Protein AF-A0A7S2VBL3-F1 (afdb_monomer_lite)

Sequence (197 aa):
KCQLSEVCRQKAITAYTHCLQRSALLALLTWLEEQHKTDETNPNNDTTATLPLPSDEEVEQIRSDSTTKNVDTPEWPDIPWGDENSQEATWKFQLFLLVTEFDFLRQPDEHSTCTNDPAPWIQLLQDRLLPLNQAYVAAVTKSKHRDDVRGEAIVPDFCQGHDLATSGKDKVIRYVQQEADACQERVEALFQTMIKK

Foldseek 3Di:
DDPPPPVNVVVVVVVVLLVLLLVLLVVVLVVLVVVVVVCVVPVPPPCLVFPPQPPPVLLVVVVCLVPPPDPVDPDDRPQLPPDPVRPVVNNSVSSSVCCVVPVVLVDPDVPPPSGRACVVSLVCCVVRNLVSLVVVLVVVLVVQQVVLVVCPVPPPPSVVPDDGSPNCPDPVSVVSVVVSVVSVVSSVVSCCPRVVD

Radius of gyration: 21.13 Å; chains: 1; bounding box: 50×67×45 Å

Organism: NCBI:txid265537

Structure (mmCIF, N/CA/C/O backbone):
data_AF-A0A7S2VBL3-F1
#
_entry.id   AF-A0A7S2VBL3-F1
#
loop_
_atom_site.group_PDB
_atom_site.id
_atom_site.type_symbol
_atom_site.label_atom_id
_atom_site.label_alt_id
_atom_site.label_comp_id
_atom_site.label_asym_id
_atom_site.label_entity_id
_atom_site.label_seq_id
_atom_site.pdbx_PDB_ins_code
_atom_site.Cartn_x
_atom_site.Cartn_y
_atom_site.Cartn_z
_atom_site.occupancy
_atom_site.B_iso_or_equiv
_atom_site.auth_seq_id
_atom_site.auth_comp_id
_atom_site.auth_asym_id
_atom_site.auth_atom_id
_atom_site.pdbx_PDB_model_num
ATOM 1 N N . LYS A 1 1 ? 25.596 -15.679 -18.758 1.00 46.12 1 LYS A N 1
ATOM 2 C CA . LYS A 1 1 ? 25.251 -14.392 -18.104 1.00 46.12 1 LYS A CA 1
ATOM 3 C C . LYS A 1 1 ? 23.817 -14.054 -18.486 1.00 46.12 1 LYS A C 1
ATOM 5 O O . LYS A 1 1 ? 23.574 -13.801 -19.656 1.00 46.12 1 LYS A O 1
ATOM 10 N N . CYS A 1 2 ? 22.871 -14.160 -17.554 1.00 45.56 2 CYS A N 1
ATOM 11 C CA . CYS A 1 2 ? 21.476 -13.805 -17.805 1.00 45.56 2 CYS A CA 1
ATOM 12 C C . CYS A 1 2 ? 21.383 -12.274 -17.801 1.00 45.56 2 CYS A C 1
ATOM 14 O O . CYS A 1 2 ? 21.453 -11.663 -16.739 1.00 45.56 2 CYS A O 1
ATOM 16 N N . GLN A 1 3 ? 21.335 -11.646 -18.976 1.00 55.72 3 GLN A N 1
ATOM 17 C CA . GLN A 1 3 ? 21.025 -10.223 -19.068 1.00 55.72 3 GLN A CA 1
ATOM 18 C C . GLN A 1 3 ? 19.537 -10.073 -18.750 1.00 55.72 3 GLN A C 1
ATOM 20 O O . GLN A 1 3 ? 18.687 -10.508 -19.527 1.00 55.72 3 GLN A O 1
ATOM 25 N N . LEU A 1 4 ? 19.215 -9.502 -17.587 1.00 58.50 4 LEU A N 1
ATOM 26 C CA . LEU A 1 4 ? 17.897 -8.909 -17.384 1.00 58.50 4 LEU A CA 1
ATOM 27 C C . LEU A 1 4 ? 17.683 -7.939 -18.546 1.00 58.50 4 LEU A C 1
ATOM 29 O O . LEU A 1 4 ? 18.502 -7.046 -18.755 1.00 58.50 4 LEU A O 1
ATOM 33 N N . SER A 1 5 ? 16.627 -8.151 -19.333 1.00 81.81 5 SER A N 1
ATOM 34 C CA . SER A 1 5 ? 16.279 -7.188 -20.376 1.00 81.81 5 SER A CA 1
ATOM 35 C C . SER A 1 5 ? 16.098 -5.811 -19.732 1.00 81.81 5 SER A C 1
ATOM 37 O O . SER A 1 5 ? 15.645 -5.720 -18.589 1.00 81.81 5 SER A O 1
ATOM 39 N N . GLU A 1 6 ? 16.425 -4.741 -20.449 1.00 80.62 6 GLU A N 1
ATOM 40 C CA . GLU A 1 6 ? 16.251 -3.367 -19.956 1.00 80.62 6 GLU A CA 1
ATOM 41 C C . GLU A 1 6 ? 14.816 -3.116 -19.449 1.00 80.62 6 GLU A C 1
ATOM 43 O O . GLU A 1 6 ? 14.587 -2.460 -18.435 1.00 80.62 6 GLU A O 1
ATOM 48 N N . VAL A 1 7 ? 13.842 -3.783 -20.073 1.00 79.50 7 VAL A N 1
ATOM 49 C CA . VAL A 1 7 ? 12.437 -3.810 -19.651 1.00 79.50 7 VAL A CA 1
ATOM 50 C C . VAL A 1 7 ? 12.254 -4.433 -18.261 1.00 79.50 7 VAL A C 1
ATOM 52 O O . VAL A 1 7 ? 11.460 -3.942 -17.461 1.00 79.50 7 VAL A O 1
ATOM 55 N N . CYS A 1 8 ? 12.961 -5.521 -17.947 1.00 78.06 8 CYS A N 1
ATOM 56 C CA . CYS A 1 8 ? 12.933 -6.135 -16.618 1.00 78.06 8 CYS A CA 1
ATOM 57 C C . CYS A 1 8 ? 13.584 -5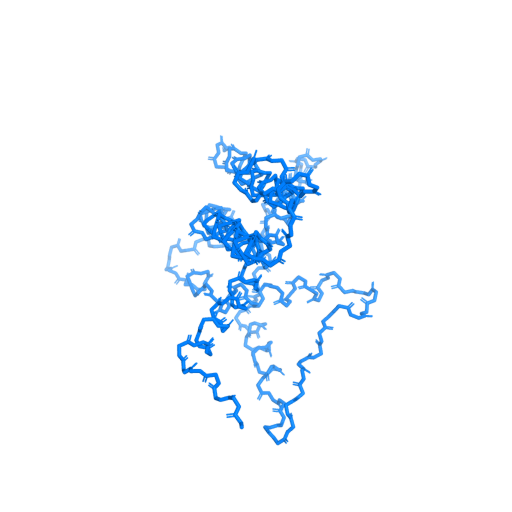.232 -15.566 1.00 78.06 8 CYS A C 1
ATOM 59 O O . CYS A 1 8 ? 13.050 -5.130 -14.463 1.00 78.06 8 CYS A O 1
ATOM 61 N N . ARG A 1 9 ? 14.693 -4.561 -15.910 1.00 77.44 9 ARG A N 1
ATOM 62 C CA . ARG A 1 9 ? 15.362 -3.597 -15.024 1.00 77.44 9 ARG A CA 1
ATOM 63 C C . ARG A 1 9 ? 14.420 -2.452 -14.660 1.00 77.44 9 ARG A C 1
ATOM 65 O O . ARG A 1 9 ? 14.217 -2.187 -13.480 1.00 77.44 9 ARG A O 1
ATOM 72 N N . GLN A 1 10 ? 13.781 -1.844 -15.658 1.00 80.88 10 GLN A N 1
ATOM 73 C CA . GLN A 1 10 ? 12.848 -0.741 -15.434 1.00 80.88 10 GLN A CA 1
ATOM 74 C C . GLN A 1 10 ? 11.644 -1.170 -14.586 1.00 80.88 10 GLN A C 1
ATOM 76 O O . GLN A 1 10 ? 11.265 -0.465 -13.657 1.00 80.88 10 GLN A O 1
ATOM 81 N N . LYS A 1 11 ? 11.081 -2.360 -14.844 1.00 81.38 11 LYS A N 1
ATOM 82 C CA . LYS A 1 11 ? 9.987 -2.912 -14.027 1.00 81.38 11 LYS A CA 1
ATOM 83 C C . LYS A 1 11 ? 10.391 -3.132 -12.572 1.00 81.38 11 LYS A C 1
ATOM 85 O O . LYS A 1 11 ? 9.576 -2.883 -11.690 1.00 81.38 11 LYS A O 1
ATOM 90 N N . ALA A 1 12 ? 11.616 -3.600 -12.328 1.00 76.94 12 ALA A N 1
ATOM 91 C CA . ALA A 1 12 ? 12.128 -3.769 -10.974 1.00 76.94 12 ALA A CA 1
ATOM 92 C C . ALA A 1 12 ? 12.246 -2.415 -10.265 1.00 76.94 12 ALA A C 1
ATOM 94 O O . ALA A 1 12 ? 11.714 -2.272 -9.170 1.00 76.94 12 ALA A O 1
ATOM 95 N N . ILE A 1 13 ? 12.851 -1.414 -10.915 1.00 79.19 13 ILE A N 1
ATOM 96 C CA . ILE A 1 13 ? 12.974 -0.053 -10.368 1.00 79.19 13 ILE A CA 1
ATOM 97 C C . ILE A 1 13 ? 11.598 0.510 -10.015 1.00 79.19 13 ILE A C 1
ATOM 99 O O . ILE A 1 13 ? 11.382 0.893 -8.874 1.00 79.19 13 ILE A O 1
ATOM 103 N N . THR A 1 14 ? 10.638 0.468 -10.943 1.00 84.38 14 THR A N 1
ATOM 104 C CA . THR A 1 14 ? 9.274 0.953 -10.692 1.00 84.38 14 THR A CA 1
ATOM 105 C C . THR A 1 14 ? 8.605 0.231 -9.521 1.00 84.38 14 THR A C 1
ATOM 107 O O . THR A 1 14 ? 7.966 0.876 -8.696 1.00 84.38 14 THR A O 1
ATOM 110 N N . ALA A 1 15 ? 8.763 -1.092 -9.404 1.00 80.94 15 ALA A N 1
ATOM 111 C CA . ALA A 1 15 ? 8.203 -1.843 -8.281 1.00 80.94 15 ALA A CA 1
ATOM 112 C C . ALA A 1 15 ? 8.819 -1.425 -6.935 1.00 80.94 15 ALA A C 1
ATOM 114 O O . ALA A 1 15 ? 8.090 -1.270 -5.955 1.00 80.94 15 ALA A O 1
ATOM 115 N N . TYR A 1 16 ? 10.138 -1.203 -6.892 1.00 82.56 16 TYR A N 1
ATOM 116 C CA . TYR A 1 16 ? 10.818 -0.691 -5.701 1.00 82.56 16 TYR A CA 1
ATOM 117 C C . TYR A 1 16 ? 10.358 0.726 -5.348 1.00 82.56 16 TYR A C 1
ATOM 119 O O . TYR A 1 16 ? 9.997 0.966 -4.198 1.00 82.56 16 TYR A O 1
ATOM 127 N N . THR A 1 17 ? 10.287 1.631 -6.327 1.00 82.38 17 THR A N 1
ATOM 128 C CA . THR A 1 17 ? 9.785 2.999 -6.135 1.00 82.38 17 THR A CA 1
ATOM 129 C C . THR A 1 17 ? 8.367 2.995 -5.568 1.00 82.38 17 THR A C 1
ATOM 131 O O . THR A 1 17 ? 8.113 3.638 -4.555 1.00 82.38 17 THR A O 1
ATOM 134 N N . HIS A 1 18 ? 7.454 2.204 -6.141 1.00 86.88 18 HIS A N 1
ATOM 135 C CA . HIS A 1 18 ? 6.082 2.096 -5.636 1.00 86.88 18 HIS A CA 1
ATOM 136 C C . HIS A 1 18 ? 6.025 1.568 -4.198 1.00 86.88 18 HIS A C 1
ATOM 138 O O . HIS A 1 18 ? 5.192 2.017 -3.414 1.00 86.88 18 HIS A O 1
ATOM 144 N N . CYS A 1 19 ? 6.899 0.624 -3.837 1.00 84.00 19 CYS A N 1
ATOM 145 C CA . CYS A 1 19 ? 6.972 0.091 -2.478 1.00 84.00 19 CYS A CA 1
ATOM 146 C C . CYS A 1 19 ? 7.422 1.162 -1.471 1.00 84.00 19 CYS A C 1
ATOM 148 O O . CYS A 1 19 ? 6.807 1.314 -0.412 1.00 84.00 19 CYS A O 1
ATOM 150 N N . LEU A 1 20 ? 8.455 1.934 -1.821 1.00 80.62 20 LEU A N 1
ATOM 151 C CA . LEU A 1 20 ? 8.948 3.041 -1.000 1.00 80.62 20 LEU A CA 1
ATOM 152 C C . LEU A 1 20 ? 7.882 4.129 -0.834 1.00 80.62 20 LEU A C 1
ATOM 154 O O . LEU A 1 20 ? 7.548 4.483 0.294 1.00 80.62 20 LEU A O 1
ATOM 158 N N . GLN A 1 21 ? 7.285 4.582 -1.939 1.00 83.19 21 GLN A N 1
ATOM 159 C CA . GLN A 1 21 ? 6.228 5.598 -1.930 1.00 83.19 21 GLN A CA 1
ATOM 160 C C . GLN A 1 21 ? 5.012 5.146 -1.113 1.00 83.19 21 GLN A C 1
ATOM 162 O O . GLN A 1 21 ? 4.521 5.897 -0.275 1.00 83.19 21 GLN A O 1
ATOM 167 N N . ARG A 1 22 ? 4.555 3.896 -1.288 1.00 87.25 22 ARG A N 1
ATOM 168 C CA . ARG A 1 22 ? 3.458 3.329 -0.488 1.00 87.25 22 ARG A CA 1
ATOM 169 C C . ARG A 1 22 ? 3.795 3.341 1.003 1.00 87.25 22 ARG A C 1
ATOM 171 O O . ARG A 1 22 ? 2.952 3.723 1.805 1.00 87.25 22 ARG A O 1
ATOM 178 N N . SER A 1 23 ? 5.008 2.931 1.371 1.00 82.56 23 SER A N 1
ATOM 179 C CA . SER A 1 23 ? 5.437 2.866 2.775 1.00 82.56 23 SER A CA 1
ATOM 180 C C . SER A 1 23 ? 5.500 4.256 3.414 1.00 82.56 23 SER A C 1
ATOM 182 O O . SER A 1 23 ? 4.992 4.444 4.516 1.00 82.56 23 SER A O 1
ATOM 184 N N . ALA A 1 24 ? 6.055 5.240 2.702 1.00 79.38 24 ALA A N 1
ATOM 185 C CA . ALA A 1 24 ? 6.126 6.623 3.163 1.00 79.38 24 ALA A CA 1
ATOM 186 C C . ALA A 1 24 ? 4.727 7.243 3.342 1.00 79.38 24 ALA A C 1
ATOM 188 O O . ALA A 1 24 ? 4.442 7.867 4.361 1.00 79.38 24 ALA A O 1
ATOM 189 N N . LEU A 1 25 ? 3.817 7.010 2.393 1.00 85.50 25 LEU A N 1
ATOM 190 C CA . LEU A 1 25 ? 2.448 7.523 2.467 1.00 85.50 25 LEU A CA 1
ATOM 191 C C . LEU A 1 25 ? 1.594 6.825 3.543 1.00 85.50 25 LEU A C 1
ATOM 193 O O . LEU A 1 25 ? 0.739 7.464 4.151 1.00 85.50 25 LEU A O 1
ATOM 197 N N . LEU A 1 26 ? 1.826 5.537 3.827 1.00 85.94 26 LEU A N 1
ATOM 198 C CA . LEU A 1 26 ? 1.193 4.849 4.963 1.00 85.94 26 LEU A CA 1
ATOM 199 C C . LEU A 1 26 ? 1.660 5.413 6.311 1.00 85.94 26 LEU A C 1
ATOM 201 O O . LEU A 1 26 ? 0.860 5.518 7.246 1.00 85.94 26 LEU A O 1
ATOM 205 N N . ALA A 1 27 ? 2.939 5.778 6.414 1.00 79.50 27 ALA A N 1
ATOM 206 C CA . ALA A 1 27 ? 3.469 6.444 7.597 1.00 79.50 27 ALA A CA 1
ATOM 207 C C . ALA A 1 27 ? 2.831 7.829 7.777 1.00 79.50 27 ALA A C 1
ATOM 209 O O . ALA A 1 27 ? 2.347 8.130 8.865 1.00 79.50 27 ALA A O 1
ATOM 210 N N . LEU A 1 28 ? 2.718 8.612 6.697 1.00 81.31 28 LEU A N 1
ATOM 211 C CA . LEU A 1 28 ? 2.009 9.896 6.698 1.00 81.31 28 LEU A CA 1
ATOM 212 C C . LEU A 1 28 ? 0.553 9.759 7.169 1.00 81.31 28 LEU A C 1
ATOM 214 O O . LEU A 1 28 ? 0.124 10.510 8.038 1.00 81.31 28 LEU A O 1
ATOM 218 N N . LEU A 1 29 ? -0.198 8.788 6.634 1.00 86.50 29 LEU A N 1
ATOM 219 C CA . LEU A 1 29 ? -1.574 8.515 7.068 1.00 86.50 29 LEU A CA 1
ATOM 220 C C . LEU A 1 29 ? -1.644 8.232 8.575 1.00 86.50 29 LEU A C 1
ATOM 222 O O . LEU A 1 29 ? -2.494 8.779 9.268 1.00 86.50 29 LEU A O 1
ATOM 226 N N . THR A 1 30 ? -0.741 7.392 9.080 1.00 83.69 30 THR A N 1
ATOM 227 C CA . THR A 1 30 ? -0.697 7.029 10.505 1.00 83.69 30 THR A CA 1
ATOM 228 C C . THR A 1 30 ? -0.387 8.241 11.379 1.00 83.69 30 THR A C 1
ATOM 230 O O . THR A 1 30 ? -1.065 8.467 12.376 1.00 83.69 30 THR A O 1
ATOM 233 N N . TRP A 1 31 ? 0.575 9.064 10.965 1.00 77.94 31 TRP A N 1
ATOM 234 C CA . TRP A 1 31 ? 0.914 10.296 11.666 1.00 77.94 31 TRP A CA 1
ATOM 235 C C . TRP A 1 31 ? -0.269 11.276 11.701 1.00 77.94 31 TRP A C 1
ATOM 237 O O . TRP A 1 31 ? -0.605 11.783 12.768 1.00 77.94 31 TRP A O 1
ATOM 247 N N . LEU A 1 32 ? -0.959 11.493 10.571 1.00 78.19 32 LEU A N 1
ATOM 248 C CA . LEU A 1 32 ? -2.134 12.375 10.505 1.00 78.19 32 LEU A CA 1
ATOM 249 C C . LEU A 1 32 ? -3.264 11.907 11.438 1.00 78.19 32 LEU A C 1
ATOM 251 O O . LEU A 1 32 ? -3.900 12.725 12.102 1.00 78.19 32 LEU A O 1
ATOM 255 N N . GLU A 1 33 ? -3.491 10.596 11.538 1.00 83.06 33 GLU A N 1
ATOM 256 C CA . GLU A 1 33 ? -4.458 10.026 12.483 1.00 83.06 33 GLU A CA 1
ATOM 257 C C . GLU A 1 33 ? -4.060 10.241 13.951 1.00 83.06 33 GLU A C 1
ATOM 259 O O . GLU A 1 33 ? -4.924 10.473 14.798 1.00 83.06 33 GLU A O 1
ATOM 264 N N . GLU A 1 34 ? -2.771 10.135 14.278 1.00 76.62 34 GLU A N 1
ATOM 265 C CA . GLU A 1 34 ? -2.250 10.343 15.634 1.00 76.62 34 GLU A CA 1
ATOM 266 C C . GLU A 1 34 ? -2.332 11.808 16.067 1.00 76.62 34 GLU A C 1
ATOM 268 O O . GLU A 1 34 ? -2.752 12.092 17.194 1.00 76.62 34 GLU A O 1
ATOM 273 N N . GLN A 1 35 ? -2.004 12.738 15.167 1.00 69.25 35 GLN A N 1
ATOM 274 C CA . GLN A 1 35 ? -2.172 14.166 15.433 1.00 69.25 35 GLN A CA 1
ATOM 275 C C . GLN A 1 35 ? -3.645 14.504 15.673 1.00 69.25 35 GLN A C 1
ATOM 277 O O . GLN A 1 35 ? -3.980 15.095 16.697 1.00 69.25 35 GLN A O 1
ATOM 282 N N . HIS A 1 36 ? -4.547 14.015 14.815 1.00 69.12 36 HIS A N 1
ATOM 283 C CA . HIS A 1 36 ? -5.980 14.266 14.974 1.00 69.12 36 HIS A CA 1
ATOM 284 C C . HIS A 1 36 ? -6.539 13.728 16.304 1.00 69.12 36 HIS A C 1
ATOM 286 O O . HIS A 1 36 ? -7.354 14.383 16.950 1.00 69.12 36 HIS A O 1
ATOM 292 N N . LYS A 1 37 ? -6.102 12.543 16.752 1.00 68.81 37 LYS A N 1
ATOM 293 C CA . LYS A 1 37 ? -6.510 11.994 18.061 1.00 68.81 37 LYS A CA 1
ATOM 294 C C . LYS A 1 37 ? -6.043 12.856 19.233 1.00 68.81 37 LYS A C 1
ATOM 296 O O . LYS A 1 37 ? -6.724 12.890 20.252 1.00 68.81 37 LYS A O 1
ATOM 301 N N . THR A 1 38 ? -4.894 13.513 19.099 1.00 61.06 38 THR A N 1
ATOM 302 C CA . THR A 1 38 ? -4.299 14.349 20.151 1.00 61.06 38 THR A CA 1
ATOM 303 C C . THR A 1 38 ? -5.046 15.678 20.308 1.00 61.06 38 THR A C 1
ATOM 305 O O . THR A 1 38 ? -5.229 16.144 21.435 1.00 61.06 38 THR A O 1
ATOM 308 N N . ASP A 1 39 ? -5.559 16.235 19.208 1.00 57.19 39 ASP A N 1
ATOM 309 C CA . ASP A 1 39 ? -6.380 17.453 19.219 1.00 57.19 39 ASP A CA 1
ATOM 310 C C . ASP A 1 39 ? -7.759 17.226 19.871 1.00 57.19 39 ASP A C 1
ATOM 312 O O . ASP A 1 39 ? -8.281 18.100 20.567 1.00 57.19 39 ASP A O 1
ATOM 316 N N . GLU A 1 40 ? -8.350 16.033 19.721 1.00 58.53 40 GLU A N 1
ATOM 317 C CA . GLU A 1 40 ? -9.638 15.695 20.353 1.00 58.53 40 GLU A CA 1
ATOM 318 C C . GLU A 1 40 ? -9.556 15.570 21.883 1.00 58.53 40 GLU A C 1
ATOM 320 O O . GLU A 1 40 ? -10.527 15.870 22.583 1.00 58.53 40 GLU A O 1
ATOM 325 N N . THR A 1 41 ? -8.412 15.150 22.427 1.00 57.34 41 THR A N 1
ATOM 326 C CA . THR A 1 41 ? -8.203 15.010 23.877 1.00 57.34 41 THR A CA 1
ATOM 327 C C . THR A 1 41 ? -7.874 16.325 24.580 1.00 57.34 41 THR A C 1
ATOM 329 O O . THR A 1 41 ? -7.979 16.376 25.808 1.00 57.34 41 THR A O 1
ATOM 332 N N . ASN A 1 42 ? -7.492 17.384 23.856 1.00 48.47 42 ASN A N 1
ATOM 333 C CA . ASN A 1 42 ? -7.080 18.649 24.467 1.00 48.47 42 ASN A CA 1
ATOM 334 C C . ASN A 1 42 ? -7.553 19.887 23.667 1.00 48.47 42 ASN A C 1
ATOM 336 O O . ASN A 1 42 ? -6.739 20.607 23.092 1.00 48.47 42 ASN A O 1
ATOM 340 N N . PRO A 1 43 ? -8.863 20.205 23.682 1.00 53.56 43 PRO A N 1
ATOM 341 C CA . PRO A 1 43 ? -9.478 21.225 22.817 1.00 53.56 43 PRO A CA 1
ATOM 342 C C . PRO A 1 43 ? -9.061 22.680 23.110 1.00 53.56 43 PRO A C 1
ATOM 344 O O . PRO A 1 43 ? -9.479 23.586 22.397 1.00 53.56 43 PRO A O 1
ATOM 347 N N . ASN A 1 44 ? -8.277 22.922 24.169 1.00 45.91 44 ASN A N 1
ATOM 348 C CA . ASN A 1 44 ? -7.736 24.244 24.517 1.00 45.91 44 ASN A CA 1
ATOM 349 C C . ASN A 1 44 ? -6.313 24.473 23.991 1.00 45.91 44 ASN A C 1
ATOM 351 O O . ASN A 1 44 ? -5.765 25.559 24.180 1.00 45.91 44 ASN A O 1
ATOM 355 N N . ASN A 1 45 ? -5.698 23.458 23.385 1.00 44.25 45 ASN A N 1
ATOM 356 C CA . ASN A 1 45 ? -4.444 23.631 22.683 1.00 44.25 45 ASN A CA 1
ATOM 357 C C . ASN A 1 45 ? -4.806 24.029 21.252 1.00 44.25 45 ASN A C 1
ATOM 359 O O . ASN A 1 45 ? -5.230 23.199 20.457 1.00 44.25 45 ASN A O 1
ATOM 363 N N . ASP A 1 46 ? -4.659 25.316 20.942 1.00 41.34 46 ASP A N 1
ATOM 364 C CA . ASP A 1 46 ? -4.731 25.875 19.584 1.00 41.34 46 ASP A CA 1
ATOM 365 C C . ASP A 1 46 ? -3.492 25.441 18.770 1.00 41.34 46 ASP A C 1
ATOM 367 O O . ASP A 1 46 ? -2.820 26.225 18.107 1.00 41.34 46 ASP A O 1
ATOM 371 N N . THR A 1 47 ? -3.115 24.170 18.900 1.00 42.19 47 THR A N 1
ATOM 372 C CA . THR A 1 47 ? -2.237 23.479 17.976 1.00 42.19 47 THR A CA 1
ATOM 373 C C . THR A 1 47 ? -3.128 23.044 16.832 1.00 42.19 47 THR A C 1
ATOM 375 O O . THR A 1 47 ? -3.509 21.886 16.742 1.00 42.19 47 THR A O 1
ATOM 378 N N . THR A 1 48 ? -3.449 23.962 15.916 1.00 45.25 48 THR A N 1
ATOM 379 C CA . THR A 1 48 ? -3.520 23.545 14.512 1.00 45.25 48 THR A CA 1
ATOM 380 C C . THR A 1 48 ? -2.280 22.695 14.299 1.00 45.25 48 THR A C 1
ATOM 382 O O . THR A 1 48 ? -1.186 23.228 14.486 1.00 45.25 48 THR A O 1
ATOM 385 N N . ALA A 1 49 ? -2.439 21.386 14.083 1.00 45.88 49 ALA A N 1
ATOM 386 C CA . ALA A 1 49 ? -1.340 20.449 13.918 1.00 45.88 49 ALA A CA 1
ATOM 387 C C . ALA A 1 49 ? -0.484 20.914 12.736 1.00 45.88 49 ALA A C 1
ATOM 389 O O . ALA A 1 49 ? -0.707 20.534 11.588 1.00 45.88 49 ALA A O 1
ATOM 390 N N . THR A 1 50 ? 0.453 21.818 13.013 1.00 49.25 50 THR A N 1
ATOM 391 C CA . THR A 1 50 ? 1.396 22.330 12.043 1.00 49.25 50 THR A CA 1
ATOM 392 C C . THR A 1 50 ? 2.214 21.113 11.698 1.00 49.25 50 THR A C 1
ATOM 394 O O . THR A 1 50 ? 2.951 20.612 12.550 1.00 49.25 50 THR A O 1
ATOM 397 N N . LEU A 1 51 ? 2.032 20.577 10.489 1.00 53.66 51 LEU A N 1
ATOM 398 C CA . LEU A 1 51 ? 2.976 19.602 9.973 1.00 53.66 51 LEU A CA 1
ATOM 399 C C . LEU A 1 51 ? 4.338 20.263 10.123 1.00 53.66 51 LEU A C 1
ATOM 401 O O . LEU A 1 51 ? 4.525 21.341 9.548 1.00 53.66 51 LEU A O 1
ATOM 405 N N . PRO A 1 52 ? 5.267 19.693 10.910 1.00 52.56 52 PRO A N 1
ATOM 406 C CA . PRO A 1 52 ? 6.630 20.170 10.908 1.00 52.56 52 PRO A CA 1
ATOM 407 C C . PRO A 1 52 ? 7.204 19.736 9.563 1.00 52.56 52 PRO A C 1
ATOM 409 O O . PRO A 1 52 ? 7.888 18.723 9.459 1.00 52.56 52 PRO A O 1
ATOM 412 N N . LEU A 1 53 ? 6.814 20.451 8.506 1.00 54.84 53 LEU A N 1
ATOM 413 C CA . LEU A 1 53 ? 7.493 20.441 7.234 1.00 54.84 53 LEU A CA 1
ATOM 414 C C . LEU A 1 53 ? 8.929 20.851 7.550 1.00 54.84 53 LEU A C 1
ATOM 416 O O . LEU A 1 53 ? 9.114 21.839 8.270 1.00 54.84 53 LEU A O 1
ATOM 420 N N . PRO A 1 54 ? 9.932 20.093 7.081 1.00 52.72 54 PRO A N 1
ATOM 421 C CA . PRO A 1 54 ? 11.302 20.485 7.325 1.00 52.72 54 PRO A CA 1
ATOM 422 C C . PRO A 1 54 ? 11.509 21.846 6.661 1.00 52.72 54 PRO A C 1
ATOM 424 O O . PRO A 1 54 ? 10.974 22.081 5.571 1.00 52.72 54 PRO A O 1
ATOM 427 N N . SER A 1 55 ? 12.251 22.748 7.302 1.00 57.88 55 SER A N 1
ATOM 428 C CA . SER A 1 55 ? 12.602 24.010 6.648 1.00 57.88 55 SER A CA 1
ATOM 429 C C . SER A 1 55 ? 13.363 23.731 5.346 1.00 57.88 55 SER A C 1
ATOM 431 O O . SER A 1 55 ? 13.966 22.665 5.182 1.00 57.88 55 SER A O 1
ATOM 433 N N . ASP A 1 56 ? 13.377 24.684 4.413 1.00 57.38 56 ASP A N 1
ATOM 434 C CA . ASP A 1 56 ? 14.172 24.544 3.186 1.00 57.38 56 ASP A CA 1
ATOM 435 C C . ASP A 1 56 ? 15.652 24.248 3.504 1.00 57.38 56 ASP A C 1
ATOM 437 O O . ASP A 1 56 ? 16.301 23.489 2.779 1.00 57.38 56 ASP A O 1
ATOM 441 N N . GLU A 1 57 ? 16.174 24.774 4.623 1.00 61.16 57 GLU A N 1
ATOM 442 C CA . GLU A 1 57 ? 17.518 24.442 5.105 1.00 61.16 57 GLU A CA 1
ATOM 443 C C . GLU A 1 57 ? 17.634 23.000 5.612 1.00 61.16 57 GLU A C 1
ATOM 445 O O . GLU A 1 57 ? 18.635 22.345 5.329 1.00 61.16 57 GLU A O 1
ATOM 450 N N . GLU A 1 58 ? 16.636 22.477 6.330 1.00 60.50 58 GLU A N 1
ATOM 451 C CA . GLU A 1 58 ? 16.625 21.077 6.774 1.00 60.50 58 GLU A CA 1
ATOM 452 C C . GLU A 1 58 ? 16.542 20.113 5.582 1.00 60.50 58 GLU A C 1
ATOM 454 O O . GLU A 1 58 ? 17.246 19.102 5.554 1.00 60.50 58 GLU A O 1
ATOM 459 N N . VAL A 1 59 ? 15.743 20.440 4.562 1.00 58.00 59 VAL A N 1
ATOM 460 C CA . VAL A 1 59 ? 15.649 19.647 3.325 1.00 58.00 59 VAL A CA 1
ATOM 461 C C . VAL A 1 59 ? 16.983 19.642 2.573 1.00 58.00 59 VAL A C 1
ATOM 463 O O . VAL A 1 59 ? 17.451 18.576 2.161 1.00 58.00 59 VAL A O 1
ATOM 466 N N . GLU A 1 60 ? 17.624 20.803 2.405 1.00 63.78 60 GLU A N 1
ATOM 467 C CA . GLU A 1 60 ? 18.928 20.886 1.733 1.00 63.78 60 GLU A CA 1
ATOM 468 C C . GLU A 1 60 ? 20.060 20.251 2.549 1.00 63.78 60 GLU A C 1
ATOM 470 O O . GLU A 1 60 ? 20.964 19.642 1.969 1.00 63.78 60 GLU A O 1
ATOM 475 N N . GLN A 1 61 ? 19.997 20.298 3.881 1.00 62.25 61 GLN A N 1
ATOM 476 C CA . GLN A 1 61 ? 20.941 19.598 4.749 1.00 62.25 61 GLN A CA 1
ATOM 477 C C . GLN A 1 61 ? 20.824 18.077 4.574 1.00 62.25 61 GLN A C 1
ATOM 479 O O . GLN A 1 61 ? 21.825 17.422 4.294 1.00 62.25 61 GLN A O 1
ATOM 484 N N . ILE A 1 62 ? 19.610 17.510 4.621 1.00 58.78 62 ILE A N 1
ATOM 485 C CA . ILE A 1 62 ? 19.394 16.062 4.426 1.00 58.78 62 ILE A CA 1
ATOM 486 C C . ILE A 1 62 ? 19.835 15.617 3.018 1.00 58.78 62 ILE A C 1
ATOM 488 O O . ILE A 1 62 ? 20.418 14.539 2.838 1.00 58.78 62 ILE A O 1
ATOM 492 N N . ARG A 1 63 ? 19.605 16.459 2.002 1.00 55.69 63 ARG A N 1
ATOM 493 C CA . ARG A 1 63 ? 20.057 16.218 0.623 1.00 55.69 63 ARG A CA 1
ATOM 494 C C . ARG A 1 63 ? 21.581 16.233 0.504 1.00 55.69 63 ARG A C 1
ATOM 496 O O . ARG A 1 63 ? 22.152 15.375 -0.175 1.00 55.69 63 ARG A O 1
ATOM 503 N N . SER A 1 64 ? 22.232 17.188 1.161 1.00 58.91 64 SER A N 1
ATOM 504 C CA . SER A 1 64 ? 23.692 17.326 1.203 1.00 58.91 64 SER A CA 1
ATOM 505 C C . SER A 1 64 ? 24.346 16.156 1.946 1.00 58.91 64 SER A C 1
ATOM 507 O O . SER A 1 64 ? 25.317 15.571 1.463 1.00 58.91 64 SER A O 1
ATOM 509 N N . ASP A 1 65 ? 23.757 15.721 3.058 1.00 56.59 65 ASP A N 1
ATOM 510 C CA . ASP A 1 65 ? 24.216 14.561 3.830 1.00 56.59 65 ASP A CA 1
ATOM 511 C C . ASP A 1 65 ? 24.039 13.244 3.046 1.00 56.59 65 ASP A C 1
ATOM 513 O O . ASP A 1 65 ? 24.860 12.332 3.143 1.00 56.59 65 ASP A O 1
ATOM 517 N N . SER A 1 66 ? 23.025 13.164 2.177 1.00 50.44 66 SER A N 1
ATOM 518 C CA . SER A 1 66 ? 22.815 12.017 1.279 1.00 50.44 66 SER A CA 1
ATOM 519 C C . SER A 1 66 ? 23.738 12.011 0.051 1.00 50.44 66 SER A C 1
ATOM 521 O O . SER A 1 66 ? 23.964 10.954 -0.537 1.00 50.44 66 SER A O 1
ATOM 523 N N . THR A 1 67 ? 24.278 13.165 -0.362 1.00 49.22 67 THR A N 1
ATOM 524 C CA . THR A 1 67 ? 25.109 13.306 -1.578 1.00 49.22 67 THR A CA 1
ATOM 525 C C . THR A 1 67 ? 26.613 13.368 -1.308 1.00 49.22 67 THR A C 1
ATOM 527 O O . THR A 1 67 ? 27.402 13.323 -2.251 1.00 49.22 67 THR A O 1
ATOM 530 N N . THR A 1 68 ? 27.038 13.413 -0.044 1.00 47.19 68 THR A N 1
ATOM 531 C CA . THR A 1 68 ? 28.457 13.493 0.347 1.00 47.19 68 THR A CA 1
ATOM 532 C C . THR A 1 68 ? 29.145 12.134 0.529 1.00 47.19 68 THR A C 1
ATOM 534 O O . THR A 1 68 ? 30.354 12.098 0.774 1.00 47.19 68 THR A O 1
ATOM 537 N N . LYS A 1 69 ? 28.444 11.002 0.355 1.00 50.16 69 LYS A N 1
ATOM 538 C CA . LYS A 1 69 ? 29.078 9.673 0.419 1.00 50.16 69 LYS A CA 1
ATOM 539 C C . LYS A 1 69 ? 29.871 9.381 -0.866 1.00 50.16 69 LYS A C 1
ATOM 541 O O . LYS A 1 69 ? 29.372 9.492 -1.984 1.00 50.16 69 LYS A O 1
ATOM 546 N N . ASN A 1 70 ? 31.147 9.052 -0.676 1.00 46.00 70 ASN A N 1
ATOM 547 C CA . ASN A 1 70 ? 32.170 8.873 -1.703 1.00 46.00 70 ASN A CA 1
ATOM 548 C C . ASN A 1 70 ? 31.741 7.843 -2.773 1.00 46.00 70 ASN A C 1
ATOM 550 O O . ASN A 1 70 ? 31.485 6.684 -2.456 1.00 46.00 70 ASN A O 1
ATOM 554 N N . VAL A 1 71 ? 31.693 8.262 -4.044 1.00 53.28 71 VAL A N 1
ATOM 555 C CA . VAL A 1 71 ? 31.167 7.491 -5.196 1.00 53.28 71 VAL A CA 1
ATOM 556 C C . VAL A 1 71 ? 31.905 6.160 -5.421 1.00 53.28 71 VAL A C 1
ATOM 558 O O . VAL A 1 71 ? 31.359 5.241 -6.032 1.00 53.28 71 VAL A O 1
ATOM 561 N N . ASP A 1 72 ? 33.121 6.027 -4.889 1.00 55.94 72 ASP A N 1
ATOM 562 C CA . ASP A 1 72 ? 33.958 4.833 -5.042 1.00 55.94 72 ASP A CA 1
ATOM 563 C C . ASP A 1 72 ? 33.492 3.632 -4.202 1.00 55.94 72 ASP A C 1
ATOM 565 O O . ASP A 1 72 ? 33.880 2.496 -4.489 1.00 55.94 72 ASP A O 1
ATOM 569 N N . THR A 1 73 ? 32.622 3.845 -3.207 1.00 46.22 73 THR A N 1
ATOM 570 C CA . THR A 1 73 ? 32.010 2.754 -2.436 1.00 46.22 73 THR A CA 1
ATOM 571 C C . THR A 1 73 ? 30.528 3.062 -2.244 1.00 46.22 73 THR A C 1
ATOM 573 O O . THR A 1 73 ? 30.207 3.985 -1.500 1.00 46.22 73 THR A O 1
ATOM 576 N N . PRO A 1 74 ? 29.599 2.344 -2.905 1.00 45.47 74 PRO A N 1
ATOM 577 C CA . PRO A 1 74 ? 28.175 2.523 -2.653 1.00 45.47 74 PRO A CA 1
ATOM 578 C C . PRO A 1 74 ? 27.863 2.048 -1.232 1.00 45.47 74 PRO A C 1
ATOM 580 O O . PRO A 1 74 ? 27.610 0.869 -0.987 1.00 45.47 74 PRO A O 1
ATOM 583 N N . GLU A 1 75 ? 27.931 2.973 -0.285 1.00 45.25 75 GLU A N 1
ATOM 584 C CA . GLU A 1 75 ? 27.460 2.782 1.074 1.00 45.25 75 GLU A CA 1
ATOM 585 C C . GLU A 1 75 ? 25.985 3.147 1.127 1.00 45.25 75 GLU A C 1
ATOM 587 O O . GLU A 1 75 ? 25.558 4.184 0.613 1.00 45.25 75 GLU A O 1
ATOM 592 N N . TRP A 1 76 ? 25.191 2.288 1.762 1.00 47.12 76 TRP A N 1
ATOM 593 C CA . TRP A 1 76 ? 23.833 2.672 2.107 1.00 47.12 76 TRP A CA 1
ATOM 594 C C . TRP A 1 76 ? 23.904 3.893 3.047 1.00 47.12 76 TRP A C 1
ATOM 596 O O . TRP A 1 76 ? 24.789 3.955 3.910 1.00 47.12 76 TRP A O 1
ATOM 606 N N . PRO A 1 77 ? 23.026 4.900 2.883 1.00 50.56 77 PRO A N 1
ATOM 607 C CA . PRO A 1 77 ? 22.882 5.938 3.897 1.00 50.56 77 PRO A CA 1
ATOM 608 C C . PRO A 1 77 ? 22.586 5.261 5.237 1.00 50.56 77 PRO A C 1
ATOM 610 O O . PRO A 1 77 ? 21.988 4.184 5.255 1.00 50.56 77 PRO A O 1
ATOM 613 N N . ASP A 1 78 ? 23.043 5.848 6.341 1.00 53.22 78 ASP A N 1
ATOM 614 C CA . ASP A 1 78 ? 22.787 5.284 7.666 1.00 53.22 78 ASP A CA 1
ATOM 615 C C . ASP A 1 78 ? 21.275 5.249 7.877 1.00 53.22 78 ASP A C 1
ATOM 617 O O . ASP A 1 78 ? 20.610 6.282 7.961 1.00 53.22 78 ASP A O 1
ATOM 621 N N . ILE A 1 79 ? 20.711 4.043 7.813 1.00 51.38 79 ILE A N 1
ATOM 622 C CA . ILE A 1 79 ? 19.266 3.880 7.761 1.00 51.38 79 ILE A CA 1
ATOM 623 C C . ILE A 1 79 ? 18.747 3.924 9.204 1.00 51.38 79 ILE A C 1
ATOM 625 O O . ILE A 1 79 ? 19.210 3.124 10.020 1.00 51.38 79 ILE A O 1
ATOM 629 N N . PRO A 1 80 ? 17.774 4.791 9.544 1.00 48.69 80 PRO A N 1
ATOM 630 C CA . PRO A 1 80 ? 17.383 5.041 10.935 1.00 48.69 80 PRO A CA 1
ATOM 631 C C . PRO A 1 80 ? 16.696 3.860 11.648 1.00 48.69 80 PRO A C 1
ATOM 633 O O . PRO A 1 80 ? 16.341 3.986 12.812 1.00 48.69 80 PRO A O 1
ATOM 636 N N . TRP A 1 81 ? 16.537 2.692 11.012 1.00 48.84 81 TRP A N 1
ATOM 637 C CA . TRP A 1 81 ? 15.873 1.520 11.604 1.00 48.84 81 TRP A CA 1
ATOM 638 C C . TRP A 1 81 ? 16.634 0.868 12.777 1.00 48.84 81 TRP A C 1
ATOM 640 O O . TRP A 1 81 ? 16.094 -0.044 13.399 1.00 48.84 81 TRP A O 1
ATOM 650 N N . GLY A 1 82 ? 17.893 1.253 13.029 1.00 43.50 82 GLY A N 1
ATOM 651 C CA . GLY A 1 82 ? 18.798 0.545 13.944 1.00 43.50 82 GLY A CA 1
ATOM 652 C C . GLY A 1 82 ? 18.875 1.067 15.382 1.00 43.50 82 GLY A C 1
ATOM 653 O O . GLY A 1 82 ? 19.271 0.301 16.255 1.00 43.50 82 GLY A O 1
ATOM 654 N N . ASP A 1 83 ? 18.494 2.320 15.643 1.00 48.19 83 ASP A N 1
ATOM 655 C CA . ASP A 1 83 ? 18.644 2.926 16.973 1.00 48.19 83 ASP A CA 1
ATOM 656 C C . ASP A 1 83 ? 17.297 3.069 17.687 1.00 48.19 83 ASP A C 1
ATOM 658 O O . ASP A 1 83 ? 16.314 3.547 17.133 1.00 48.19 83 ASP A O 1
ATOM 662 N N . GLU A 1 84 ? 17.237 2.699 18.963 1.00 47.12 84 GLU A N 1
ATOM 663 C CA . GLU A 1 84 ? 16.018 2.756 19.787 1.00 47.12 84 GLU A CA 1
ATOM 664 C C . GLU A 1 84 ? 15.536 4.202 20.082 1.00 47.12 84 GLU A C 1
ATOM 666 O O . GLU A 1 84 ? 14.458 4.395 20.637 1.00 47.12 84 GLU A O 1
ATOM 671 N N . ASN A 1 85 ? 16.273 5.227 19.627 1.00 51.66 85 ASN A N 1
ATOM 672 C CA . ASN A 1 85 ? 15.899 6.652 19.664 1.00 51.66 85 ASN A CA 1
ATOM 673 C C . ASN A 1 85 ? 15.216 7.149 18.358 1.00 51.66 85 ASN A C 1
ATOM 675 O O . ASN A 1 85 ? 15.109 8.352 18.123 1.00 51.66 85 ASN A O 1
ATOM 679 N N . SER A 1 86 ? 14.795 6.242 17.469 1.00 55.69 86 SER A N 1
ATOM 680 C CA . SER A 1 86 ? 14.620 6.498 16.025 1.00 55.69 86 SER A CA 1
ATOM 681 C C . SER A 1 86 ? 13.273 7.024 15.532 1.00 55.69 86 SER A C 1
ATOM 683 O O . SER A 1 86 ? 13.155 7.223 14.325 1.00 55.69 86 SER A O 1
ATOM 685 N N . GLN A 1 87 ? 12.250 7.270 16.355 1.00 57.19 87 GLN A N 1
ATOM 686 C CA . GLN A 1 87 ? 10.947 7.687 15.798 1.00 57.19 87 GLN A CA 1
ATOM 687 C C . GLN A 1 87 ? 11.018 9.043 15.080 1.00 57.19 87 GLN A C 1
ATOM 689 O O . GLN A 1 87 ? 10.546 9.162 13.950 1.00 57.19 87 GLN A O 1
ATOM 694 N N . GLU A 1 88 ? 11.680 10.035 15.677 1.00 60.81 88 GLU A N 1
ATOM 695 C CA . GLU A 1 88 ? 11.839 11.358 15.063 1.00 60.81 88 GLU A CA 1
ATOM 696 C C . GLU A 1 88 ? 12.770 11.313 13.840 1.00 60.81 88 GLU A C 1
ATOM 698 O O . GLU A 1 88 ? 12.463 11.896 12.803 1.00 60.81 88 GLU A O 1
ATOM 703 N N . ALA A 1 89 ? 13.881 10.574 13.920 1.00 60.25 89 ALA A N 1
ATOM 704 C CA . ALA A 1 89 ? 14.815 10.413 12.804 1.00 60.25 89 ALA A CA 1
ATOM 705 C C . ALA A 1 89 ? 14.191 9.639 11.626 1.00 60.25 89 ALA A C 1
ATOM 707 O O . ALA A 1 89 ? 14.386 10.000 10.466 1.00 60.25 89 ALA A O 1
ATOM 708 N N . THR A 1 90 ? 13.394 8.607 11.918 1.00 63.19 90 THR A N 1
ATOM 709 C CA . THR A 1 90 ? 12.640 7.834 10.920 1.00 63.19 90 THR A CA 1
ATOM 710 C C . THR A 1 90 ? 11.574 8.697 10.264 1.00 63.19 90 THR A C 1
ATOM 712 O O . THR A 1 90 ? 11.462 8.681 9.039 1.00 63.19 90 THR A O 1
ATOM 715 N N . TRP A 1 91 ? 10.840 9.494 11.047 1.00 66.00 91 TRP A N 1
ATOM 716 C CA . TRP A 1 91 ? 9.874 10.451 10.517 1.00 66.00 91 TRP A CA 1
ATOM 717 C C . TRP A 1 91 ? 10.546 11.490 9.618 1.00 66.00 91 TRP A C 1
ATOM 719 O O . TRP A 1 91 ? 10.112 11.671 8.487 1.00 66.00 91 TRP A O 1
ATOM 729 N N . LYS A 1 92 ? 11.655 12.105 10.051 1.00 64.56 92 LYS A N 1
ATOM 730 C CA . LYS A 1 92 ? 12.415 13.071 9.235 1.00 64.56 92 LYS A CA 1
ATOM 731 C C . LYS A 1 92 ? 12.901 12.462 7.922 1.00 64.56 92 LYS A C 1
ATOM 733 O O . LYS A 1 92 ? 12.801 13.101 6.880 1.00 64.56 92 LYS A O 1
ATOM 738 N N . PHE A 1 93 ? 13.369 11.215 7.944 1.00 67.06 93 PHE A N 1
ATOM 739 C CA . PHE A 1 93 ? 13.776 10.505 6.733 1.00 67.06 93 PHE A CA 1
ATOM 740 C C . PHE A 1 93 ? 12.590 10.200 5.803 1.00 67.06 93 PHE A C 1
ATOM 742 O O . PHE A 1 93 ? 12.671 10.422 4.598 1.00 67.06 93 PHE A O 1
ATOM 749 N N . GLN A 1 94 ? 11.466 9.726 6.345 1.00 67.56 94 GLN A N 1
ATOM 750 C CA . GLN A 1 94 ? 10.243 9.487 5.572 1.00 67.56 94 GLN A CA 1
ATOM 751 C C . GLN A 1 94 ? 9.690 10.785 4.979 1.00 67.56 94 GLN A C 1
ATOM 753 O O . GLN A 1 94 ? 9.285 10.804 3.822 1.00 67.56 94 GLN A O 1
ATOM 758 N N . LEU A 1 95 ? 9.730 11.872 5.744 1.00 66.69 95 LEU A N 1
ATOM 759 C CA . LEU A 1 95 ? 9.322 13.202 5.321 1.00 66.69 95 LEU A CA 1
ATOM 760 C C . LEU A 1 95 ? 10.241 13.751 4.228 1.00 66.69 95 LEU A C 1
ATOM 762 O O . LEU A 1 95 ? 9.748 14.267 3.230 1.00 66.69 95 LEU A O 1
ATOM 766 N N . PHE A 1 96 ? 11.556 13.560 4.350 1.00 68.00 96 PHE A N 1
ATOM 767 C CA . PHE A 1 96 ? 12.506 13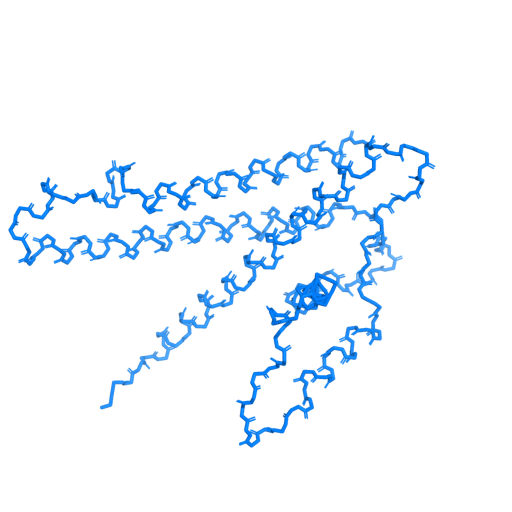.859 3.280 1.00 68.00 96 PHE A CA 1
ATOM 768 C C . PHE A 1 96 ? 12.166 13.101 1.992 1.00 68.00 96 PHE A C 1
ATOM 770 O O . PHE A 1 96 ? 12.117 13.710 0.923 1.00 68.00 96 PHE A O 1
ATOM 777 N N . LEU A 1 97 ? 11.881 11.797 2.081 1.00 67.06 97 LEU A N 1
ATOM 778 C CA . LEU A 1 97 ? 11.452 11.014 0.921 1.00 67.06 97 LEU A CA 1
ATOM 779 C C . LEU A 1 97 ? 10.147 11.560 0.329 1.00 67.06 97 LEU A C 1
ATOM 781 O O . LEU A 1 97 ? 10.047 11.690 -0.885 1.00 67.06 97 LEU A O 1
ATOM 785 N N . LEU A 1 98 ? 9.168 11.920 1.164 1.00 67.06 98 LEU A N 1
ATOM 786 C CA . LEU A 1 98 ? 7.899 12.494 0.710 1.00 67.06 98 LEU A CA 1
ATOM 787 C C . LEU A 1 98 ? 8.105 13.830 -0.015 1.00 67.06 98 LEU A C 1
ATOM 789 O O . LEU A 1 98 ? 7.610 13.991 -1.124 1.00 67.06 98 LEU A O 1
ATOM 793 N N . VAL A 1 99 ? 8.858 14.766 0.562 1.00 64.25 99 VAL A N 1
ATOM 794 C CA . VAL A 1 99 ? 9.099 16.090 -0.040 1.00 64.25 99 VAL A CA 1
ATOM 795 C C . VAL A 1 99 ? 9.948 15.986 -1.312 1.00 64.25 99 VAL A C 1
ATOM 797 O O . VAL A 1 99 ? 9.726 16.743 -2.252 1.00 64.25 99 VAL A O 1
ATOM 800 N N . THR A 1 100 ? 10.881 15.031 -1.374 1.00 63.91 100 THR A N 1
ATOM 801 C CA . THR A 1 100 ? 11.723 14.795 -2.562 1.00 63.91 100 THR A CA 1
ATOM 802 C C . THR A 1 100 ? 10.953 14.128 -3.704 1.00 63.91 100 THR A C 1
ATOM 804 O O . THR A 1 100 ? 11.218 14.398 -4.871 1.00 63.91 100 THR A O 1
ATOM 807 N N . GLU A 1 101 ? 10.016 13.233 -3.392 1.00 64.12 101 GLU A N 1
ATOM 808 C CA . GLU A 1 101 ? 9.230 12.503 -4.397 1.00 64.12 101 GLU A CA 1
ATOM 809 C C . GLU A 1 101 ? 7.977 13.277 -4.845 1.00 64.12 101 GLU A C 1
ATOM 811 O O . GLU A 1 101 ? 7.464 13.052 -5.944 1.00 64.12 101 GLU A O 1
ATOM 816 N N . PHE A 1 102 ? 7.472 14.192 -4.012 1.00 62.97 102 PHE A N 1
ATOM 817 C CA . PHE A 1 102 ? 6.249 14.954 -4.253 1.00 62.97 102 PHE A CA 1
ATOM 818 C C . PHE A 1 102 ? 6.521 16.466 -4.225 1.00 62.97 102 PHE A C 1
ATOM 820 O O . PHE A 1 102 ? 6.102 17.170 -3.310 1.00 62.97 102 PHE A O 1
ATOM 827 N N . ASP A 1 103 ? 7.159 16.976 -5.287 1.00 56.38 103 ASP A N 1
ATOM 828 C CA . ASP A 1 103 ? 7.573 18.385 -5.450 1.00 56.38 103 ASP A CA 1
ATOM 829 C C . ASP A 1 103 ? 6.472 19.429 -5.182 1.00 56.38 103 ASP A C 1
ATOM 831 O O . ASP A 1 103 ? 6.765 20.566 -4.815 1.00 56.38 103 ASP A O 1
ATOM 835 N N . PHE A 1 104 ? 5.196 19.074 -5.363 1.00 56.41 104 PHE A N 1
ATOM 836 C CA . PHE A 1 104 ? 4.074 19.982 -5.106 1.00 56.41 104 PHE A CA 1
ATOM 837 C C . PHE A 1 104 ? 3.877 20.288 -3.613 1.00 56.41 104 PHE A C 1
ATOM 839 O O . PHE A 1 104 ? 3.316 21.326 -3.285 1.00 56.41 104 PHE A O 1
ATOM 846 N N . LEU A 1 105 ? 4.383 19.438 -2.710 1.00 56.88 105 LEU A N 1
ATOM 847 C CA . LEU A 1 105 ? 4.453 19.735 -1.273 1.00 56.88 105 LEU A CA 1
ATOM 848 C C . LEU A 1 105 ? 5.424 20.884 -0.970 1.00 56.88 105 LEU A C 1
ATOM 850 O O . LEU A 1 105 ? 5.379 21.465 0.110 1.00 56.88 105 LEU A O 1
ATOM 854 N N . ARG A 1 106 ? 6.309 21.190 -1.924 1.00 52.41 106 ARG A N 1
ATOM 855 C CA . ARG A 1 106 ? 7.388 22.165 -1.808 1.00 52.41 106 ARG A CA 1
ATOM 856 C C . ARG A 1 106 ? 7.102 23.470 -2.541 1.00 52.41 106 ARG A C 1
ATOM 858 O O . ARG A 1 106 ? 7.965 24.336 -2.515 1.00 52.41 106 ARG A O 1
ATOM 865 N N . GLN A 1 107 ? 5.969 23.609 -3.242 1.00 50.06 107 GLN A N 1
ATOM 866 C CA . GLN A 1 107 ? 5.651 24.848 -3.956 1.00 50.06 107 GLN A CA 1
ATOM 867 C C . GLN A 1 107 ? 5.051 25.865 -2.977 1.00 50.06 107 GLN A C 1
ATOM 869 O O . GLN A 1 107 ? 3.921 25.685 -2.508 1.00 50.06 107 GLN A O 1
ATOM 874 N N . PRO A 1 108 ? 5.791 26.939 -2.640 1.00 45.72 108 PRO A N 1
ATOM 875 C CA . PRO A 1 108 ? 5.217 28.079 -1.973 1.00 45.72 108 PRO A CA 1
ATOM 876 C C . PRO A 1 108 ? 4.594 28.921 -3.079 1.00 45.72 108 PRO A C 1
ATOM 878 O O . PRO A 1 108 ? 5.197 29.864 -3.592 1.00 45.72 108 PRO A O 1
ATOM 881 N N . ASP A 1 109 ? 3.395 28.561 -3.513 1.00 43.94 109 ASP A N 1
ATOM 882 C CA . ASP A 1 109 ? 2.565 29.523 -4.219 1.00 43.94 109 ASP A CA 1
ATOM 883 C C . ASP A 1 109 ? 2.431 30.715 -3.255 1.00 43.94 109 ASP A C 1
ATOM 885 O O . ASP A 1 109 ? 2.322 30.516 -2.045 1.00 43.94 109 ASP A O 1
ATOM 889 N N . GLU A 1 110 ? 2.405 31.960 -3.725 1.00 43.97 110 GLU A N 1
ATOM 890 C CA . GLU A 1 110 ? 2.247 33.150 -2.861 1.00 43.97 110 GLU A CA 1
ATOM 891 C C . GLU A 1 110 ? 0.919 33.153 -2.058 1.00 43.97 110 GLU A C 1
ATOM 893 O O . GLU A 1 110 ? 0.586 34.127 -1.387 1.00 43.97 110 GLU A O 1
ATOM 898 N N . HIS A 1 111 ? 0.118 32.087 -2.168 1.00 39.97 111 HIS A N 1
ATOM 899 C CA . HIS A 1 111 ? -1.125 31.793 -1.451 1.00 39.97 111 HIS A CA 1
ATOM 900 C C . HIS A 1 111 ? -1.113 30.398 -0.781 1.00 39.97 111 HIS A C 1
ATOM 902 O O . HIS A 1 111 ? -2.128 29.976 -0.232 1.00 39.97 111 HIS A O 1
ATOM 908 N N . SER A 1 112 ? 0.005 29.667 -0.825 1.00 42.19 112 SER A N 1
ATOM 909 C CA . SER A 1 112 ? 0.148 28.323 -0.265 1.00 42.19 112 SER A CA 1
ATOM 910 C C . SER A 1 112 ? 0.374 28.420 1.240 1.00 42.19 112 SER A C 1
ATOM 912 O O . SER A 1 112 ? 1.493 28.463 1.751 1.00 42.19 112 SER A O 1
ATOM 914 N N . THR A 1 113 ? -0.732 28.469 1.975 1.00 40.56 113 THR A N 1
ATOM 915 C CA . THR A 1 113 ? -0.801 28.220 3.417 1.00 40.56 113 THR A CA 1
ATOM 916 C C . THR A 1 113 ? -0.556 26.735 3.708 1.00 40.56 113 THR A C 1
ATOM 918 O O . THR A 1 113 ? -1.382 26.067 4.323 1.00 40.56 113 THR A O 1
ATOM 921 N N . CYS A 1 114 ? 0.579 26.189 3.265 1.00 44.47 114 CYS A N 1
ATOM 922 C CA . CYS A 1 114 ? 0.938 24.787 3.500 1.00 44.47 114 CYS A CA 1
ATOM 923 C C . CYS A 1 114 ? 1.308 24.498 4.967 1.00 44.47 114 CYS A C 1
ATOM 925 O O . CYS A 1 114 ? 1.664 23.376 5.311 1.00 44.47 114 CYS A O 1
ATOM 927 N N . THR A 1 115 ? 1.229 25.490 5.855 1.00 50.78 115 THR A N 1
ATOM 928 C CA . THR A 1 115 ? 1.605 25.319 7.257 1.00 50.78 115 THR A CA 1
ATOM 929 C C . THR A 1 115 ? 0.474 24.795 8.141 1.00 50.78 115 THR A C 1
ATOM 931 O O . THR A 1 115 ? 0.787 24.186 9.154 1.00 50.78 115 THR A O 1
ATOM 934 N N . ASN A 1 116 ? -0.809 24.935 7.768 1.00 53.66 116 ASN A N 1
ATOM 935 C CA . ASN A 1 116 ? -1.930 24.531 8.639 1.00 53.66 116 ASN A CA 1
ATOM 936 C C . ASN A 1 116 ? -3.116 23.833 7.938 1.00 53.66 116 ASN A C 1
ATOM 938 O O . ASN A 1 116 ? -4.029 23.393 8.633 1.00 53.66 116 ASN A O 1
ATOM 942 N N . ASP A 1 117 ? -3.148 23.738 6.603 1.00 63.06 117 ASP A N 1
ATOM 943 C CA . ASP A 1 117 ? -4.254 23.077 5.893 1.00 63.06 117 ASP A CA 1
ATOM 944 C C . ASP A 1 117 ? -3.951 21.579 5.671 1.00 63.06 117 ASP A C 1
ATOM 946 O O . ASP A 1 117 ? -2.989 21.248 4.970 1.00 63.06 117 ASP A O 1
ATOM 950 N N . PRO A 1 118 ? -4.736 20.643 6.241 1.00 67.56 118 PRO A N 1
ATOM 951 C CA . PRO A 1 118 ? -4.571 19.213 5.992 1.00 67.56 118 PRO A CA 1
ATOM 952 C C . PRO A 1 118 ? -5.056 18.775 4.598 1.00 67.56 118 PRO A C 1
ATOM 954 O O . PRO A 1 118 ? -4.736 17.664 4.167 1.00 67.56 118 PRO A O 1
ATOM 957 N N . ALA A 1 119 ? -5.810 19.607 3.870 1.00 73.06 119 ALA A N 1
ATOM 958 C CA . ALA A 1 119 ? -6.423 19.231 2.597 1.00 73.06 119 ALA A CA 1
ATOM 959 C C . ALA A 1 119 ? -5.421 18.765 1.517 1.00 73.06 119 ALA A C 1
ATOM 961 O O . ALA A 1 119 ? -5.685 17.724 0.907 1.00 73.06 119 ALA A O 1
ATOM 962 N N . PRO A 1 120 ? -4.255 19.413 1.294 1.00 75.44 120 PRO A N 1
ATOM 963 C CA . PRO A 1 120 ? -3.268 18.944 0.314 1.00 75.44 120 PRO A CA 1
ATOM 964 C C . PRO A 1 120 ? -2.696 17.560 0.647 1.00 75.44 120 PRO A C 1
ATOM 966 O O . PRO A 1 120 ? -2.444 16.750 -0.246 1.00 75.44 120 PRO A O 1
ATOM 969 N N . TRP A 1 121 ? -2.531 17.255 1.936 1.00 77.31 121 TRP A N 1
ATOM 970 C CA . TRP A 1 121 ? -2.032 15.962 2.402 1.00 77.31 121 TRP A CA 1
ATOM 971 C C . TRP A 1 121 ? -3.062 14.860 2.211 1.00 77.31 121 TRP A C 1
ATOM 973 O O . TRP A 1 121 ? -2.734 13.775 1.736 1.00 77.31 121 TRP A O 1
ATOM 983 N N . ILE A 1 122 ? -4.326 15.147 2.517 1.00 81.38 122 ILE A N 1
ATOM 984 C CA . ILE A 1 122 ? -5.419 14.203 2.285 1.00 81.38 122 ILE A CA 1
ATOM 985 C C . ILE A 1 122 ? -5.602 13.958 0.783 1.00 81.38 122 ILE A C 1
ATOM 987 O O . ILE A 1 122 ? -5.758 12.808 0.367 1.00 81.38 122 ILE A O 1
ATOM 991 N N . GLN A 1 123 ? -5.496 15.005 -0.040 1.00 83.00 123 GLN A N 1
ATOM 992 C CA . GLN A 1 123 ? -5.526 14.886 -1.497 1.00 83.00 123 GLN A CA 1
ATOM 993 C C . GLN A 1 123 ? -4.378 14.000 -2.007 1.00 83.00 123 GLN A C 1
ATOM 995 O O . GLN A 1 123 ? -4.606 13.108 -2.821 1.00 83.00 123 GLN A O 1
ATOM 1000 N N . LEU A 1 124 ? -3.160 14.160 -1.474 1.00 83.00 124 LEU A N 1
ATOM 1001 C CA . LEU A 1 124 ? -2.027 13.283 -1.789 1.00 83.00 124 LEU A CA 1
ATOM 1002 C C . LEU A 1 124 ? -2.321 11.813 -1.439 1.00 83.00 124 LEU A C 1
ATOM 1004 O O . LEU A 1 124 ? -2.028 10.917 -2.236 1.00 83.00 124 LEU A O 1
ATOM 1008 N N . LEU A 1 125 ? -2.920 11.538 -0.276 1.00 88.44 125 LEU A N 1
ATOM 1009 C CA . LEU A 1 125 ? -3.309 10.177 0.109 1.00 88.44 125 LEU A CA 1
ATOM 1010 C C . LEU A 1 125 ? -4.350 9.595 -0.864 1.00 88.44 125 LEU A C 1
ATOM 1012 O O . LEU A 1 125 ? -4.209 8.453 -1.309 1.00 88.44 125 LEU A O 1
ATOM 1016 N N . GLN A 1 126 ? -5.353 10.377 -1.258 1.00 90.38 126 GLN A N 1
ATOM 1017 C CA . GLN A 1 126 ? -6.368 9.947 -2.224 1.00 90.38 126 GLN A CA 1
ATOM 1018 C C . GLN A 1 126 ? -5.772 9.688 -3.617 1.00 90.38 126 GLN A C 1
ATOM 1020 O O . GLN A 1 126 ? -6.027 8.639 -4.210 1.00 90.38 126 GLN A O 1
ATOM 1025 N N . ASP A 1 127 ? -4.923 10.590 -4.111 1.00 88.25 127 ASP A N 1
ATOM 1026 C CA . ASP A 1 127 ? -4.400 10.559 -5.483 1.00 88.25 127 ASP A CA 1
ATOM 1027 C C . ASP A 1 127 ? -3.192 9.636 -5.676 1.00 88.25 127 ASP A C 1
ATOM 1029 O O . ASP A 1 127 ? -2.817 9.320 -6.816 1.00 88.25 127 ASP A O 1
ATOM 1033 N N . ARG A 1 128 ? -2.526 9.236 -4.587 1.00 88.44 128 ARG A N 1
ATOM 1034 C CA . ARG A 1 128 ? -1.311 8.409 -4.643 1.00 88.44 128 ARG A CA 1
ATOM 1035 C C . ARG A 1 128 ? -1.393 7.163 -3.782 1.00 88.44 128 ARG A C 1
ATOM 1037 O O . ARG A 1 128 ? -1.168 6.076 -4.312 1.00 88.44 128 ARG A O 1
ATOM 1044 N N . LEU A 1 129 ? -1.737 7.271 -2.499 1.00 92.75 129 LEU A N 1
ATOM 1045 C CA . LEU A 1 129 ? -1.723 6.108 -1.606 1.00 92.75 129 LEU A CA 1
ATOM 1046 C C . LEU A 1 129 ? -2.784 5.069 -1.992 1.00 92.75 129 LEU A C 1
ATOM 1048 O O . LEU A 1 129 ? -2.466 3.879 -2.068 1.00 92.75 129 LEU A O 1
ATOM 1052 N N . LEU A 1 130 ? -4.024 5.492 -2.260 1.00 94.00 130 LEU A N 1
ATOM 1053 C CA . LEU A 1 130 ? -5.096 4.555 -2.624 1.00 94.00 130 LEU A CA 1
ATOM 1054 C C . LEU A 1 130 ? -4.793 3.816 -3.943 1.00 94.00 130 LEU A C 1
ATOM 1056 O O . LEU A 1 130 ? -4.826 2.578 -3.942 1.00 94.00 130 LEU A O 1
ATOM 1060 N N . PRO A 1 131 ? -4.388 4.496 -5.041 1.00 94.50 131 PRO A N 1
ATOM 1061 C CA . PRO A 1 131 ? -3.955 3.811 -6.257 1.00 94.50 131 PRO A CA 1
ATOM 1062 C C . PRO A 1 131 ? -2.760 2.875 -6.047 1.00 94.50 131 PRO A C 1
ATOM 1064 O O . PRO A 1 131 ? -2.745 1.779 -6.608 1.00 94.50 131 PRO A O 1
ATOM 1067 N N . LEU A 1 132 ? -1.770 3.262 -5.231 1.00 92.88 132 LEU A N 1
ATOM 1068 C CA . LEU A 1 132 ? -0.605 2.419 -4.940 1.00 92.88 132 LEU A CA 1
ATOM 1069 C C . LEU A 1 132 ? -0.989 1.140 -4.182 1.00 92.88 132 LEU A C 1
ATOM 1071 O O . LEU A 1 132 ? -0.460 0.071 -4.493 1.00 92.88 132 LEU A O 1
ATOM 1075 N N . ASN A 1 133 ? -1.930 1.212 -3.236 1.00 93.38 133 ASN A N 1
ATOM 1076 C CA . ASN A 1 133 ? -2.451 0.028 -2.544 1.00 93.38 133 ASN A CA 1
ATOM 1077 C C . ASN A 1 133 ? -3.181 -0.920 -3.500 1.00 93.38 133 ASN A C 1
ATOM 1079 O O . ASN A 1 133 ? -2.891 -2.116 -3.515 1.00 93.38 133 ASN A O 1
ATOM 1083 N N . GLN A 1 134 ? -4.058 -0.393 -4.356 1.00 94.62 134 GLN A N 1
ATOM 1084 C CA . GLN A 1 134 ? -4.762 -1.202 -5.356 1.00 94.62 134 GLN A CA 1
ATOM 1085 C C . GLN A 1 134 ? -3.790 -1.826 -6.373 1.00 94.62 134 GLN A C 1
ATOM 1087 O O . GLN A 1 134 ? -3.905 -3.002 -6.729 1.00 94.62 134 GLN A O 1
ATOM 1092 N N . ALA A 1 135 ? -2.767 -1.079 -6.798 1.00 92.44 135 ALA A N 1
ATOM 1093 C CA . ALA A 1 135 ? -1.715 -1.597 -7.668 1.00 92.44 135 ALA A CA 1
ATOM 1094 C C . ALA A 1 135 ? -0.905 -2.719 -6.995 1.00 92.44 135 ALA A C 1
ATOM 1096 O O . ALA A 1 135 ? -0.542 -3.696 -7.657 1.00 92.44 135 ALA A O 1
ATOM 1097 N N . TYR A 1 136 ? -0.649 -2.614 -5.687 1.00 93.25 136 TYR A N 1
ATOM 1098 C CA . TYR A 1 136 ? 0.022 -3.655 -4.909 1.00 93.25 136 TYR A CA 1
ATOM 1099 C C . TYR A 1 136 ? -0.821 -4.936 -4.821 1.00 93.25 136 TYR A C 1
ATOM 1101 O O . TYR A 1 136 ? -0.315 -6.012 -5.152 1.00 93.25 136 TYR A O 1
ATOM 1109 N N . VAL A 1 137 ? -2.118 -4.828 -4.502 1.00 94.31 137 VAL A N 1
ATOM 1110 C CA . VAL A 1 137 ? -3.072 -5.957 -4.531 1.00 94.31 137 VAL A CA 1
ATOM 1111 C C . VAL A 1 137 ? -3.046 -6.655 -5.892 1.00 94.31 137 VAL A C 1
ATOM 1113 O O . VAL A 1 137 ? -2.894 -7.879 -5.977 1.00 94.31 137 VAL A O 1
ATOM 1116 N N . ALA A 1 138 ? -3.144 -5.881 -6.976 1.00 93.44 138 ALA A N 1
ATOM 1117 C CA . ALA A 1 138 ? -3.134 -6.411 -8.334 1.00 93.44 138 ALA A CA 1
ATOM 1118 C C . ALA A 1 138 ? -1.808 -7.117 -8.668 1.00 93.44 138 ALA A C 1
ATOM 1120 O O . ALA A 1 138 ? -1.809 -8.175 -9.304 1.00 93.44 138 ALA A O 1
ATOM 1121 N N . ALA A 1 139 ? -0.672 -6.571 -8.225 1.00 91.00 139 ALA A N 1
ATOM 1122 C CA . ALA A 1 139 ? 0.645 -7.163 -8.444 1.00 91.00 139 ALA A CA 1
ATOM 1123 C C . ALA A 1 139 ? 0.817 -8.494 -7.695 1.00 91.00 139 ALA A C 1
ATOM 1125 O O . ALA A 1 139 ? 1.281 -9.469 -8.295 1.00 91.00 139 ALA A O 1
ATOM 1126 N N . VAL A 1 140 ? 0.401 -8.559 -6.426 1.00 93.00 140 VAL A N 1
ATOM 1127 C CA . VAL A 1 140 ? 0.432 -9.787 -5.612 1.00 93.00 140 VAL A CA 1
ATOM 1128 C C . VAL A 1 140 ? -0.470 -10.852 -6.228 1.00 93.00 140 VAL A C 1
ATOM 1130 O O . VAL A 1 140 ? -0.014 -11.967 -6.485 1.00 93.00 140 VAL A O 1
ATOM 1133 N N . TH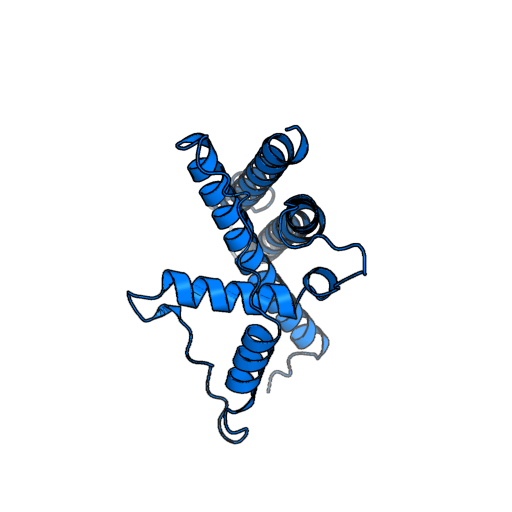R A 1 141 ? -1.706 -10.482 -6.571 1.00 94.12 141 THR A N 1
ATOM 1134 C CA . THR A 1 141 ? -2.676 -11.370 -7.228 1.00 94.12 141 THR A CA 1
ATOM 1135 C C . THR A 1 141 ? -2.119 -11.927 -8.534 1.00 94.12 141 THR A C 1
ATOM 1137 O O . THR A 1 141 ? -2.155 -13.133 -8.770 1.00 94.12 141 THR A O 1
ATOM 1140 N N . LYS A 1 142 ? -1.529 -11.068 -9.373 1.00 93.31 142 LYS A N 1
ATOM 1141 C CA . LYS A 1 142 ? -0.917 -11.475 -10.642 1.00 93.31 142 LYS A CA 1
ATOM 1142 C C . LYS A 1 142 ? 0.281 -12.400 -10.442 1.00 93.31 142 LYS A C 1
ATOM 1144 O O . LYS A 1 142 ? 0.431 -13.362 -11.196 1.00 93.31 142 LYS A O 1
ATOM 1149 N N . SER A 1 143 ? 1.150 -12.103 -9.473 1.00 92.19 143 SER A N 1
ATOM 1150 C CA . SER A 1 143 ? 2.316 -12.942 -9.184 1.00 92.19 143 SER A CA 1
ATOM 1151 C C . SER A 1 143 ? 1.881 -14.324 -8.716 1.00 92.19 143 SER A C 1
ATOM 1153 O O . SER A 1 143 ? 2.352 -15.319 -9.261 1.00 92.19 143 SER A O 1
ATOM 1155 N N . LYS A 1 144 ? 0.934 -14.381 -7.775 1.00 93.19 144 LYS A N 1
ATOM 1156 C CA . LYS A 1 144 ? 0.373 -15.629 -7.266 1.00 93.19 144 LYS A CA 1
ATOM 1157 C C . LYS A 1 144 ? -0.312 -16.428 -8.373 1.00 93.19 144 LYS A C 1
ATOM 1159 O O . LYS A 1 144 ? 0.015 -17.590 -8.562 1.00 93.19 144 LYS A O 1
ATOM 1164 N N . HIS A 1 145 ? -1.167 -15.793 -9.173 1.00 94.38 145 HIS A N 1
ATOM 1165 C CA . HIS A 1 145 ? -1.847 -16.463 -10.280 1.00 94.38 145 HIS A CA 1
ATOM 1166 C C . HIS A 1 145 ? -0.868 -17.099 -11.278 1.00 94.38 145 HIS A C 1
ATOM 1168 O O . HIS A 1 145 ? -1.086 -18.214 -11.742 1.00 94.38 145 HIS A O 1
ATOM 1174 N N . ARG A 1 146 ? 0.245 -16.424 -11.594 1.00 93.12 146 ARG A N 1
ATOM 1175 C CA . ARG A 1 146 ? 1.293 -17.000 -12.451 1.00 93.12 146 ARG A CA 1
ATOM 1176 C C . ARG A 1 146 ? 1.889 -18.270 -11.839 1.00 93.12 146 ARG A C 1
ATOM 1178 O O . ARG A 1 146 ? 2.196 -19.2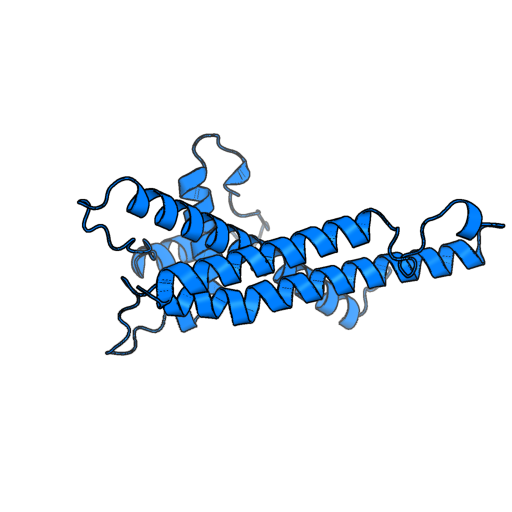12 -12.571 1.00 93.12 146 ARG A O 1
ATOM 1185 N N . ASP A 1 147 ? 2.088 -18.272 -10.529 1.00 92.44 147 ASP A N 1
ATOM 1186 C CA . ASP A 1 147 ? 2.644 -19.415 -9.816 1.00 92.44 147 ASP A CA 1
ATOM 1187 C C . ASP A 1 147 ? 1.612 -20.553 -9.722 1.00 92.44 147 ASP A C 1
ATOM 1189 O O . ASP A 1 147 ? 1.991 -21.708 -9.902 1.00 92.44 147 ASP A O 1
ATOM 1193 N N . ASP A 1 148 ? 0.319 -20.238 -9.586 1.00 93.25 148 ASP A N 1
ATOM 1194 C CA . ASP A 1 148 ? -0.773 -21.216 -9.652 1.00 93.25 148 ASP A CA 1
ATOM 1195 C C . ASP A 1 148 ? -0.833 -21.898 -11.028 1.00 93.25 148 ASP A C 1
ATOM 1197 O O . ASP A 1 148 ? -0.812 -23.122 -11.103 1.00 93.25 148 ASP A O 1
ATOM 1201 N N . VAL A 1 149 ? -0.799 -21.128 -12.126 1.00 93.81 149 VAL A N 1
ATOM 1202 C CA . VAL A 1 149 ? -0.778 -21.666 -13.505 1.00 93.81 149 VAL A CA 1
ATOM 1203 C C . VAL A 1 149 ? 0.417 -22.596 -13.721 1.00 93.81 149 VAL A C 1
ATOM 1205 O O . VAL A 1 149 ? 0.311 -23.635 -14.373 1.00 93.81 149 VAL A O 1
ATOM 1208 N N . ARG A 1 150 ? 1.583 -22.239 -13.170 1.00 93.31 150 ARG A N 1
ATOM 1209 C CA . ARG A 1 150 ? 2.768 -23.103 -13.219 1.00 93.31 150 ARG A CA 1
ATOM 1210 C C . ARG A 1 150 ? 2.580 -24.358 -12.362 1.00 93.31 150 ARG A C 1
ATOM 1212 O O . ARG A 1 150 ? 3.013 -25.428 -12.780 1.00 93.31 150 ARG A O 1
ATOM 1219 N N . GLY A 1 151 ? 1.976 -24.224 -11.185 1.00 93.12 151 GLY A N 1
ATOM 1220 C CA . GLY A 1 151 ? 1.676 -25.326 -10.275 1.00 93.12 151 GLY A CA 1
ATOM 1221 C C . GLY A 1 151 ? 0.755 -26.357 -10.915 1.00 93.12 151 GLY A C 1
ATOM 1222 O O . GLY A 1 151 ? 1.106 -27.533 -10.951 1.00 93.12 151 GLY A O 1
ATOM 1223 N N . GLU A 1 152 ? -0.348 -25.909 -11.517 1.00 93.50 152 GLU A N 1
ATOM 1224 C CA . GLU A 1 152 ? -1.309 -26.753 -12.241 1.00 93.50 152 GLU A CA 1
ATOM 1225 C C . GLU A 1 152 ? -0.665 -27.548 -13.382 1.00 93.50 152 GLU A C 1
ATOM 1227 O O . GLU A 1 152 ? -1.024 -28.698 -13.622 1.00 93.50 152 GLU A O 1
ATOM 1232 N N . ALA A 1 153 ? 0.315 -26.961 -14.072 1.00 94.06 153 ALA A N 1
ATOM 1233 C CA . ALA A 1 153 ? 0.999 -27.620 -15.180 1.00 94.06 153 ALA A CA 1
ATOM 1234 C C . ALA A 1 153 ? 1.986 -28.720 -14.742 1.00 94.06 153 ALA A C 1
ATOM 1236 O O . ALA A 1 153 ? 2.365 -29.554 -15.564 1.00 94.06 153 ALA A O 1
ATOM 1237 N N . ILE A 1 154 ? 2.454 -28.700 -13.489 1.00 95.00 154 ILE A N 1
ATOM 1238 C CA . ILE A 1 154 ? 3.571 -29.542 -13.021 1.00 95.00 154 ILE A CA 1
ATOM 1239 C C . ILE A 1 154 ? 3.124 -30.545 -11.954 1.00 95.00 154 ILE A C 1
ATOM 1241 O O . ILE A 1 154 ? 3.649 -31.657 -11.903 1.00 95.00 154 ILE A O 1
ATOM 1245 N N . VAL A 1 155 ? 2.185 -30.162 -11.090 1.00 93.25 155 VAL A N 1
ATOM 1246 C CA . VAL A 1 155 ? 1.790 -30.933 -9.910 1.00 93.25 155 VAL A CA 1
ATOM 1247 C C . VAL A 1 155 ? 0.411 -31.557 -10.148 1.00 93.25 155 VAL A C 1
ATOM 1249 O O . VAL A 1 155 ? -0.574 -30.827 -10.269 1.00 93.25 155 VAL A O 1
ATOM 1252 N N . PRO A 1 156 ? 0.305 -32.898 -10.197 1.00 92.62 156 PRO A N 1
ATOM 1253 C CA . PRO A 1 156 ? -0.988 -33.573 -10.234 1.00 92.62 156 PRO A CA 1
ATOM 1254 C C . PRO A 1 156 ? -1.864 -33.156 -9.048 1.00 92.62 156 PRO A C 1
ATOM 1256 O O . PRO A 1 156 ? -1.368 -33.023 -7.931 1.00 92.62 156 PRO A O 1
ATOM 1259 N N . ASP A 1 157 ? -3.155 -32.939 -9.300 1.00 91.50 157 ASP A N 1
ATOM 1260 C CA . ASP A 1 157 ? -4.150 -32.541 -8.292 1.00 91.50 157 ASP A CA 1
ATOM 1261 C C . ASP A 1 157 ? -3.831 -31.240 -7.525 1.00 91.50 157 ASP A C 1
ATOM 1263 O O . ASP A 1 157 ? -4.372 -31.007 -6.443 1.00 91.50 157 ASP A O 1
ATOM 1267 N N . PHE A 1 158 ? -3.010 -30.347 -8.098 1.00 90.94 158 PHE A N 1
ATOM 1268 C CA . PHE A 1 158 ? -2.613 -29.071 -7.486 1.00 90.94 158 PHE A CA 1
ATOM 1269 C C . PHE A 1 158 ? -3.795 -28.283 -6.894 1.00 90.94 158 PHE A C 1
ATOM 1271 O O . PHE A 1 158 ? -3.763 -27.897 -5.726 1.00 90.94 158 PHE A O 1
ATOM 1278 N N . CYS A 1 159 ? -4.877 -28.109 -7.660 1.00 85.62 159 CYS A N 1
ATOM 1279 C CA . CYS A 1 159 ? -6.048 -27.334 -7.240 1.00 85.62 159 CYS A CA 1
ATOM 1280 C C . CYS A 1 159 ? -6.827 -27.962 -6.066 1.00 85.62 159 CYS A C 1
ATOM 1282 O O . CYS A 1 159 ? -7.664 -27.288 -5.475 1.00 85.62 159 CYS A O 1
ATOM 1284 N N . GLN A 1 160 ? -6.604 -29.241 -5.730 1.00 86.88 160 GLN A N 1
ATOM 1285 C CA . GLN A 1 160 ? -7.300 -29.905 -4.618 1.00 86.88 160 GLN A CA 1
ATOM 1286 C C . GLN A 1 160 ? -6.687 -29.556 -3.254 1.00 86.88 160 GLN A C 1
ATOM 1288 O O . GLN A 1 160 ? -7.389 -29.564 -2.244 1.00 86.88 160 GLN A O 1
ATOM 1293 N N . GLY A 1 161 ? -5.386 -29.250 -3.219 1.00 83.94 161 GLY A N 1
ATOM 1294 C CA . GLY A 1 161 ? -4.649 -28.903 -1.999 1.00 83.94 161 GLY A CA 1
ATOM 1295 C C . GLY A 1 161 ? -4.234 -27.434 -1.910 1.00 83.94 161 GLY A C 1
ATOM 1296 O O . GLY A 1 161 ? -3.547 -27.058 -0.961 1.00 83.94 161 GLY A O 1
ATOM 1297 N N . HIS A 1 162 ? -4.602 -26.617 -2.899 1.00 88.56 162 HIS A N 1
ATOM 1298 C CA . HIS A 1 162 ? -4.115 -25.252 -3.042 1.00 88.56 162 HIS A CA 1
ATOM 1299 C C . HIS A 1 162 ? -5.253 -24.254 -3.263 1.00 88.56 162 HIS A C 1
ATOM 1301 O O . HIS A 1 162 ? -6.029 -24.382 -4.209 1.00 88.56 162 HIS A O 1
ATOM 1307 N N . ASP A 1 163 ? -5.317 -23.220 -2.421 1.00 92.38 163 ASP A N 1
ATOM 1308 C CA . ASP A 1 163 ? -6.221 -22.093 -2.634 1.00 92.38 163 ASP A CA 1
ATOM 1309 C C . ASP A 1 163 ? -5.682 -21.222 -3.780 1.00 92.38 163 ASP A C 1
ATOM 1311 O O . ASP A 1 163 ? -4.683 -20.515 -3.641 1.00 92.38 163 ASP A O 1
ATOM 1315 N N . LEU A 1 164 ? -6.344 -21.291 -4.936 1.00 89.88 164 LEU A N 1
ATOM 1316 C CA . LEU A 1 164 ? -5.969 -20.517 -6.120 1.00 89.88 164 LEU A CA 1
ATOM 1317 C C . LEU A 1 164 ? -6.181 -19.018 -5.894 1.00 89.88 164 LEU A C 1
ATOM 1319 O O . LEU A 1 164 ? -7.130 -18.610 -5.217 1.00 89.88 164 LEU A O 1
ATOM 1323 N N . ALA A 1 165 ? -5.382 -18.195 -6.568 1.00 88.19 165 ALA A N 1
ATOM 1324 C CA . ALA A 1 165 ? -5.461 -16.742 -6.526 1.00 88.19 165 ALA A CA 1
ATOM 1325 C C . ALA A 1 165 ? -6.868 -16.214 -6.834 1.00 88.19 165 ALA A C 1
ATOM 1327 O O . ALA A 1 165 ? -7.366 -15.282 -6.209 1.00 88.19 165 ALA A O 1
ATOM 1328 N N . THR A 1 166 ? -7.525 -16.844 -7.804 1.00 87.19 166 THR A N 1
ATOM 1329 C CA . THR A 1 166 ? -8.846 -16.469 -8.316 1.00 87.19 166 THR A CA 1
ATOM 1330 C C . THR A 1 166 ? -10.000 -16.994 -7.465 1.00 87.19 166 THR A C 1
ATOM 1332 O O . THR A 1 166 ? -11.145 -16.613 -7.690 1.00 87.19 166 THR A O 1
ATOM 1335 N N . SER A 1 167 ? -9.731 -17.860 -6.482 1.00 88.69 167 SER A N 1
ATOM 1336 C CA . SER A 1 167 ? -10.772 -18.500 -5.666 1.00 88.69 167 SER A CA 1
ATOM 1337 C C . SER A 1 167 ? -11.387 -17.573 -4.614 1.00 88.69 167 SER A C 1
ATOM 1339 O O . SER A 1 167 ? -12.388 -17.930 -3.992 1.00 88.69 167 SER A O 1
ATOM 1341 N N . GLY A 1 168 ? -10.754 -16.426 -4.345 1.00 83.38 168 GLY A N 1
ATOM 1342 C CA . GLY A 1 168 ? -11.102 -15.547 -3.227 1.00 83.38 168 GLY A CA 1
ATOM 1343 C C . GLY A 1 168 ? -10.824 -16.151 -1.843 1.00 83.38 168 GLY A C 1
ATOM 1344 O O . GLY A 1 168 ? -11.145 -15.525 -0.837 1.00 83.38 168 GLY A O 1
ATOM 1345 N N . LYS A 1 169 ? -10.241 -17.356 -1.765 1.00 88.06 169 LYS A N 1
ATOM 1346 C CA . LYS A 1 169 ? -9.896 -18.038 -0.506 1.00 88.06 169 LYS A CA 1
ATOM 1347 C C . LYS A 1 169 ? -8.426 -17.912 -0.139 1.00 88.06 169 LYS A C 1
ATOM 1349 O O . LYS A 1 169 ? -8.102 -18.068 1.038 1.00 88.06 169 LYS A O 1
ATOM 1354 N N . ASP A 1 170 ? -7.573 -17.583 -1.109 1.00 93.38 170 ASP A N 1
ATOM 1355 C CA . ASP A 1 170 ? -6.141 -17.448 -0.883 1.00 93.38 170 ASP A CA 1
ATOM 1356 C C . ASP A 1 170 ? -5.840 -16.438 0.231 1.00 93.38 170 ASP A C 1
ATOM 1358 O O . ASP A 1 170 ? -6.237 -15.272 0.176 1.00 93.38 170 ASP A O 1
ATOM 1362 N N . LYS A 1 171 ? -5.125 -16.898 1.260 1.00 92.56 171 LYS A N 1
ATOM 1363 C CA . LYS A 1 171 ? -4.886 -16.114 2.476 1.00 92.56 171 LYS A CA 1
ATOM 1364 C C . LYS A 1 171 ? -4.022 -14.884 2.217 1.00 92.56 171 LYS A C 1
ATOM 1366 O O . LYS A 1 171 ? -4.241 -13.867 2.865 1.00 92.56 171 LYS A O 1
ATOM 1371 N N . VAL A 1 172 ? -3.066 -14.967 1.291 1.00 92.12 172 VAL A N 1
ATOM 1372 C CA . VAL A 1 172 ? -2.145 -13.861 0.992 1.00 92.12 172 VAL A CA 1
ATOM 1373 C C . VAL A 1 172 ? -2.888 -12.756 0.254 1.00 92.12 172 VAL A C 1
ATOM 1375 O O . VAL A 1 172 ? -2.825 -11.601 0.663 1.00 92.12 172 VAL A O 1
ATOM 1378 N N . ILE A 1 173 ? -3.647 -13.099 -0.787 1.00 94.06 173 ILE A N 1
ATOM 1379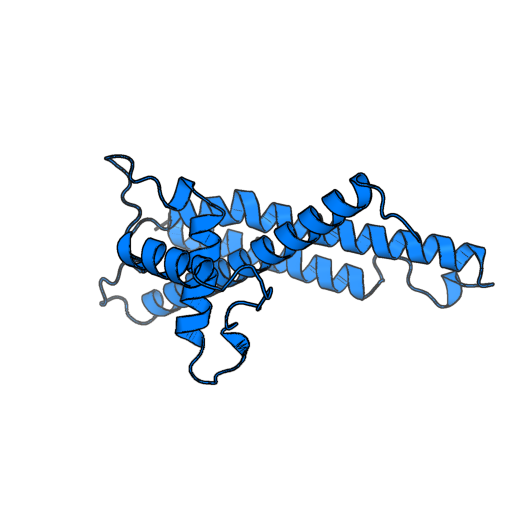 C CA . ILE A 1 173 ? -4.444 -12.120 -1.538 1.00 94.06 173 ILE A CA 1
ATOM 1380 C C . ILE A 1 173 ? -5.505 -11.495 -0.642 1.00 94.06 173 ILE A C 1
ATOM 1382 O O . ILE A 1 173 ? -5.663 -10.278 -0.650 1.00 94.06 173 ILE A O 1
ATOM 1386 N N . ARG A 1 174 ? -6.189 -12.301 0.179 1.00 94.62 174 ARG A N 1
ATOM 1387 C CA . ARG A 1 174 ? -7.165 -11.783 1.144 1.00 94.62 174 ARG A CA 1
ATOM 1388 C C . ARG A 1 174 ? -6.538 -10.815 2.137 1.00 94.62 174 ARG A C 1
ATOM 1390 O O . ARG A 1 174 ? -7.126 -9.772 2.382 1.00 94.62 174 ARG A O 1
ATOM 1397 N N . TYR A 1 175 ? -5.373 -11.148 2.687 1.00 94.44 175 TYR A N 1
ATOM 1398 C CA . TYR A 1 175 ? -4.655 -10.269 3.607 1.00 94.44 175 TYR A CA 1
ATOM 1399 C C . TYR A 1 175 ? -4.331 -8.923 2.947 1.00 94.44 175 TYR A C 1
ATOM 1401 O O . TYR A 1 175 ? -4.662 -7.874 3.488 1.00 94.44 175 TYR A O 1
ATOM 1409 N N . VAL A 1 176 ? -3.752 -8.944 1.743 1.00 94.19 176 VAL A N 1
ATOM 1410 C CA . VAL A 1 176 ? -3.362 -7.713 1.038 1.00 94.19 176 VAL A CA 1
ATOM 1411 C C . VAL A 1 176 ? -4.582 -6.887 0.612 1.00 94.19 176 VAL A C 1
ATOM 1413 O O . VAL A 1 176 ? -4.538 -5.661 0.671 1.00 94.19 176 VAL A O 1
ATOM 1416 N N . GLN A 1 177 ? -5.686 -7.537 0.229 1.00 94.94 177 GLN A N 1
ATOM 1417 C CA . GLN A 1 177 ? -6.955 -6.856 -0.040 1.00 94.94 177 GLN A CA 1
ATOM 1418 C C . GLN A 1 177 ? -7.500 -6.181 1.221 1.00 94.94 177 GLN A C 1
ATOM 1420 O O . GLN A 1 177 ? -7.856 -5.012 1.174 1.00 94.94 177 GLN A O 1
ATOM 1425 N N . GLN A 1 178 ? -7.504 -6.885 2.356 1.00 95.12 178 GLN A N 1
ATOM 1426 C CA . GLN A 1 178 ? -7.950 -6.325 3.632 1.00 95.12 178 GLN A CA 1
ATOM 1427 C C . GLN A 1 178 ? -7.104 -5.121 4.058 1.00 95.12 178 GLN A C 1
ATOM 1429 O O . GLN A 1 178 ? -7.658 -4.144 4.550 1.00 95.12 178 GLN A O 1
ATOM 1434 N N . GLU A 1 179 ? -5.784 -5.150 3.845 1.00 93.62 179 GLU A N 1
ATOM 1435 C CA . GLU A 1 179 ? -4.930 -3.981 4.086 1.00 93.62 179 GLU A CA 1
ATOM 1436 C C . GLU A 1 179 ? -5.285 -2.798 3.174 1.00 93.62 179 GLU A C 1
ATOM 1438 O O . GLU A 1 179 ? -5.266 -1.652 3.624 1.00 93.62 179 GLU A O 1
ATOM 1443 N N . ALA A 1 180 ? -5.602 -3.053 1.900 1.00 94.31 1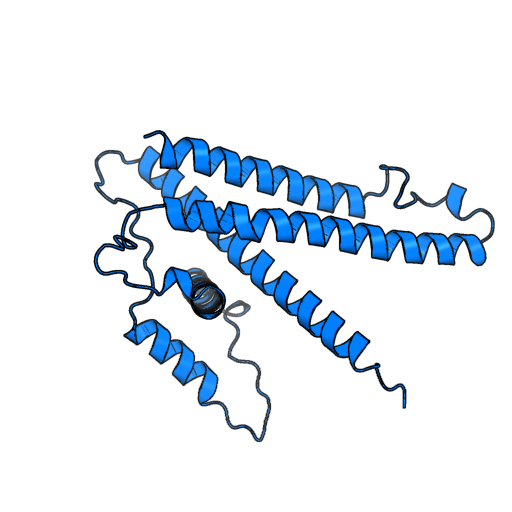80 ALA A N 1
ATOM 1444 C CA . ALA A 1 180 ? -5.997 -2.006 0.962 1.00 94.31 180 ALA A CA 1
ATOM 1445 C C . ALA A 1 180 ? -7.358 -1.396 1.327 1.00 94.31 180 ALA A C 1
ATOM 1447 O O . ALA A 1 180 ? -7.485 -0.172 1.336 1.00 94.31 180 ALA A O 1
ATOM 1448 N N . ASP A 1 181 ? -8.333 -2.233 1.685 1.00 95.62 181 ASP A N 1
ATOM 1449 C CA . ASP A 1 181 ? -9.667 -1.804 2.111 1.00 95.62 181 ASP A CA 1
ATOM 1450 C C . ASP A 1 181 ? -9.577 -0.998 3.417 1.00 95.62 181 ASP A C 1
ATOM 1452 O O . ASP A 1 181 ? -10.081 0.120 3.493 1.00 95.62 181 ASP A O 1
ATOM 1456 N N . ALA A 1 182 ? -8.825 -1.492 4.408 1.00 94.44 182 ALA A N 1
ATOM 1457 C CA . ALA A 1 182 ? -8.582 -0.770 5.656 1.00 94.44 182 ALA A CA 1
ATOM 1458 C C . ALA A 1 182 ? -7.865 0.569 5.417 1.00 94.44 182 ALA A C 1
ATOM 1460 O O . ALA A 1 182 ? -8.164 1.566 6.071 1.00 94.44 182 ALA A O 1
ATOM 1461 N N . CYS A 1 183 ? -6.920 0.627 4.473 1.00 94.56 183 CYS A N 1
ATOM 1462 C CA . CYS A 1 183 ? -6.278 1.883 4.095 1.00 94.56 183 CYS A CA 1
ATOM 1463 C C . CYS A 1 183 ? -7.280 2.873 3.488 1.00 94.56 183 CYS A C 1
ATOM 1465 O O . CYS A 1 183 ? -7.201 4.066 3.779 1.00 94.56 183 CYS A O 1
ATOM 1467 N N . GLN A 1 184 ? -8.207 2.400 2.654 1.00 95.31 184 GLN A N 1
ATOM 1468 C CA . GLN A 1 184 ? -9.248 3.240 2.074 1.00 95.31 184 GLN A CA 1
ATOM 1469 C C . GLN A 1 184 ? -10.182 3.796 3.152 1.00 95.31 184 GLN A C 1
ATOM 1471 O O . GLN A 1 184 ? -10.385 5.007 3.202 1.00 95.31 184 GLN A O 1
ATOM 1476 N N . GLU A 1 185 ? -10.665 2.944 4.057 1.00 94.56 185 GLU A N 1
ATOM 1477 C CA . GLU A 1 185 ? -11.512 3.356 5.183 1.00 94.56 185 GLU A CA 1
ATOM 1478 C C . GLU A 1 185 ? -10.827 4.419 6.052 1.00 94.56 185 GLU A C 1
ATOM 1480 O O . GLU A 1 185 ? -11.446 5.416 6.421 1.00 94.56 185 GLU A O 1
ATOM 1485 N N . ARG A 1 186 ? -9.530 4.246 6.334 1.00 93.44 186 ARG A N 1
ATOM 1486 C CA . ARG A 1 186 ? -8.719 5.204 7.101 1.00 93.44 186 ARG A CA 1
ATOM 1487 C C . ARG A 1 186 ? -8.605 6.565 6.412 1.00 93.44 186 ARG A C 1
ATOM 1489 O O . ARG A 1 186 ? -8.833 7.594 7.044 1.00 93.44 186 ARG A O 1
ATOM 1496 N N . VAL A 1 187 ? -8.298 6.584 5.112 1.00 91.00 187 VAL A N 1
ATOM 1497 C CA . VAL A 1 187 ? -8.201 7.832 4.330 1.00 91.00 187 VAL A CA 1
ATOM 1498 C C . VAL A 1 187 ? -9.559 8.532 4.237 1.00 91.00 187 VAL A C 1
ATOM 1500 O O . VAL A 1 187 ? -9.634 9.751 4.384 1.00 91.00 187 VAL A O 1
ATOM 1503 N N . GLU A 1 188 ? -10.640 7.782 4.021 1.00 90.88 188 GLU A N 1
ATOM 1504 C CA . GLU A 1 188 ? -11.996 8.333 3.981 1.00 90.88 188 GLU A CA 1
ATOM 1505 C C . GLU A 1 188 ? -12.411 8.909 5.337 1.00 90.88 188 GLU A C 1
ATOM 1507 O O . GLU A 1 188 ? -12.926 10.027 5.384 1.00 90.88 188 GLU A O 1
ATOM 1512 N N . ALA A 1 189 ? -12.149 8.198 6.437 1.00 87.69 189 ALA A N 1
ATOM 1513 C CA . ALA A 1 189 ? -12.423 8.685 7.784 1.00 87.69 189 ALA A CA 1
ATOM 1514 C C . ALA A 1 189 ? -11.692 10.005 8.057 1.00 87.69 189 ALA A C 1
ATOM 1516 O O . ALA A 1 189 ? -12.325 10.970 8.483 1.00 87.69 189 ALA A O 1
ATOM 1517 N N . LEU A 1 190 ? -10.399 10.074 7.724 1.00 85.19 190 LEU A N 1
ATOM 1518 C CA . LEU A 1 190 ? -9.584 11.277 7.881 1.00 85.19 190 LEU A CA 1
ATOM 1519 C C . LEU A 1 190 ? -10.115 12.455 7.043 1.00 85.19 190 LEU A C 1
ATOM 1521 O O . LEU A 1 190 ? -10.209 13.580 7.530 1.00 85.19 190 LEU A O 1
ATOM 1525 N N . PHE A 1 191 ? -10.530 12.201 5.798 1.00 83.81 191 PHE A N 1
ATOM 1526 C CA . PHE A 1 191 ? -11.157 13.216 4.944 1.00 83.81 191 PHE A CA 1
ATOM 1527 C C . PHE A 1 191 ? -12.452 13.759 5.563 1.00 83.81 191 PHE A C 1
ATOM 1529 O O . PHE A 1 191 ? -12.680 14.970 5.579 1.00 83.81 191 PHE A O 1
ATOM 1536 N N . GLN A 1 192 ? -13.309 12.879 6.094 1.00 81.88 192 GLN A N 1
ATOM 1537 C CA . GLN A 1 192 ? -14.562 13.296 6.728 1.00 81.88 192 GLN A CA 1
ATOM 1538 C C . GLN A 1 192 ? -14.328 14.123 7.994 1.00 81.88 192 GLN A C 1
ATOM 1540 O O . GLN A 1 192 ? -15.125 15.018 8.267 1.00 81.88 192 GLN A O 1
ATOM 1545 N N . THR A 1 193 ? -13.279 13.838 8.766 1.00 74.50 193 THR A N 1
ATOM 1546 C CA . THR A 1 193 ? -13.023 14.521 10.041 1.00 74.50 193 THR A CA 1
ATOM 1547 C C . THR A 1 193 ? -12.279 15.843 9.882 1.00 74.50 193 THR A C 1
ATOM 1549 O O . THR A 1 193 ? -12.591 16.788 10.604 1.00 74.50 193 THR A O 1
ATOM 1552 N N . MET A 1 194 ? -11.334 15.937 8.941 1.00 68.44 194 MET A N 1
ATOM 1553 C CA . MET A 1 194 ? -10.456 17.107 8.803 1.00 68.44 194 MET A CA 1
ATOM 1554 C C . MET A 1 194 ? -10.982 18.193 7.852 1.00 68.44 194 MET A C 1
ATOM 1556 O O . MET A 1 194 ? -10.584 19.340 7.999 1.00 68.44 194 MET A O 1
ATOM 1560 N N . ILE A 1 195 ? -11.868 17.871 6.897 1.00 63.16 195 ILE A N 1
ATOM 1561 C CA . ILE A 1 195 ? -12.367 18.845 5.896 1.00 63.16 195 ILE A CA 1
ATOM 1562 C C . ILE A 1 195 ? -13.799 19.332 6.192 1.00 63.16 195 ILE A C 1
ATOM 1564 O O . ILE A 1 195 ? -14.228 20.356 5.669 1.00 63.16 195 ILE A O 1
ATOM 1568 N N . LYS A 1 196 ? -14.571 18.622 7.029 1.00 52.66 196 LYS A N 1
ATOM 1569 C CA . LYS A 1 196 ? -15.956 19.010 7.383 1.00 52.66 196 LYS A CA 1
ATOM 1570 C C . LYS A 1 196 ? -16.099 19.764 8.716 1.00 52.66 196 LYS A C 1
ATOM 1572 O O . LYS A 1 196 ? -17.237 20.012 9.120 1.00 52.66 196 LYS A O 1
ATOM 1577 N N . LYS A 1 197 ? -14.998 20.092 9.394 1.00 46.88 197 LYS A N 1
ATOM 1578 C CA . LYS A 1 197 ? -14.974 21.055 10.509 1.00 46.88 197 LYS A CA 1
ATOM 1579 C C . LYS A 1 197 ? -14.743 22.458 9.959 1.00 46.88 197 LYS A C 1
ATOM 1581 O O . LYS A 1 197 ? -15.383 23.384 10.501 1.00 46.88 197 LYS A O 1
#

Secondary structure (DSSP, 8-state):
-----HHHHHHHHHHHHHHHHHHHHHHHHHHHHHHHHHHHH-TT--------PPPHHHHHHHHHHHH-S-TTS-PPP--GGG-TT-HHHHHHHHHHHHHHH-GGGG---TT--TTT--HHHHHHIIIIIHHHHHHHHHHHHHHHHHHHHHHHHHSTTHHHHS--GGGS--HHHHHHHHHHHHHHHHHHHHHHHHH--

pLDDT: mean 72.41, std 18.03, range [39.97, 95.62]